Protein AF-A0A949YY55-F1 (afdb_monomer_lite)

Radius of gyration: 28.54 Å; chains: 1; bounding box: 39×110×63 Å

Sequence (193 aa):
MRAAPECVRVFAVAIAALAVLAGCSKAPPPARPPIYASAEEVEENFRGKPFVLGTDNTVAEVRPPGWDKDRWLKLPFWFGINILVPGVQQPKEGDYYVVSEAQLGKPLEAPGEWMIEAGSSLIKQETVLQTSRTHYLTSGKLLPIIVQYMGKRAFTRTDGKQVEIPLIREVSSPMKWTLGGGIPPSYARYRVE

Structure (mmCIF, N/CA/C/O backbone):
data_AF-A0A949YY55-F1
#
_entry.id   AF-A0A949YY55-F1
#
loop_
_atom_site.group_PDB
_atom_site.id
_atom_site.type_symbol
_atom_site.label_atom_id
_atom_site.label_alt_id
_atom_site.label_comp_id
_atom_site.label_asym_id
_atom_site.label_entity_id
_atom_site.label_seq_id
_atom_site.pdbx_PDB_ins_code
_atom_site.Cartn_x
_atom_site.Cartn_y
_atom_site.Cartn_z
_atom_site.occupancy
_atom_site.B_iso_or_equiv
_atom_site.auth_seq_id
_atom_site.auth_comp_id
_atom_site.auth_asym_id
_atom_site.auth_atom_id
_atom_site.pdbx_PDB_model_num
ATOM 1 N N . MET A 1 1 ? 8.257 -90.454 -43.909 1.00 35.59 1 MET A N 1
ATOM 2 C CA . MET A 1 1 ? 8.948 -90.568 -42.607 1.00 35.59 1 MET A CA 1
ATOM 3 C C . MET A 1 1 ? 9.018 -89.186 -41.972 1.00 35.59 1 MET A C 1
ATOM 5 O O . MET A 1 1 ? 9.632 -88.342 -42.600 1.00 35.59 1 MET A O 1
ATOM 9 N N . ARG A 1 2 ? 8.430 -89.033 -40.765 1.00 34.19 2 ARG A N 1
ATOM 10 C CA . ARG A 1 2 ? 8.628 -87.977 -39.731 1.00 34.19 2 ARG A CA 1
ATOM 11 C C . ARG A 1 2 ? 8.362 -86.516 -40.145 1.00 34.19 2 ARG A C 1
ATOM 13 O O . ARG A 1 2 ? 8.711 -86.120 -41.238 1.00 34.19 2 ARG A O 1
ATOM 20 N N . ALA A 1 3 ? 7.880 -85.604 -39.313 1.00 33.28 3 ALA A N 1
ATOM 21 C CA . ALA A 1 3 ? 7.009 -85.546 -38.139 1.00 33.28 3 ALA A CA 1
ATOM 22 C C . ALA A 1 3 ? 6.615 -84.047 -38.039 1.00 33.28 3 ALA A C 1
ATOM 24 O O . ALA A 1 3 ? 7.338 -83.197 -38.554 1.00 33.28 3 ALA A O 1
ATOM 25 N N . ALA A 1 4 ? 5.465 -83.766 -37.426 1.00 42.75 4 ALA A N 1
ATOM 26 C CA . ALA A 1 4 ? 4.809 -82.468 -37.171 1.00 42.75 4 ALA A CA 1
ATOM 27 C C . ALA A 1 4 ? 5.689 -81.456 -36.356 1.00 42.75 4 ALA A C 1
ATOM 29 O O . ALA A 1 4 ? 6.818 -81.834 -36.041 1.00 42.75 4 ALA A O 1
ATOM 30 N N . PRO A 1 5 ? 5.231 -80.253 -35.904 1.00 47.00 5 PRO A N 1
ATOM 31 C CA . PRO A 1 5 ? 3.852 -79.741 -35.884 1.00 47.00 5 PRO A CA 1
ATOM 32 C C . PRO A 1 5 ? 3.634 -78.221 -36.113 1.00 47.00 5 PRO A C 1
ATOM 34 O O . PRO A 1 5 ? 4.549 -77.407 -36.167 1.00 47.00 5 PRO A O 1
ATOM 37 N N . GLU A 1 6 ? 2.351 -77.900 -36.301 1.00 45.38 6 GLU A N 1
ATOM 38 C CA . GLU A 1 6 ? 1.563 -76.823 -35.678 1.00 45.38 6 GLU A CA 1
ATOM 39 C C . GLU A 1 6 ? 2.314 -75.670 -34.992 1.00 45.38 6 GLU A C 1
ATOM 41 O O . GLU A 1 6 ? 3.152 -75.893 -34.128 1.00 45.38 6 GLU A O 1
ATOM 46 N N . CYS A 1 7 ? 1.901 -74.426 -35.258 1.00 38.88 7 CYS A N 1
ATOM 47 C CA . CYS A 1 7 ? 1.140 -73.614 -34.296 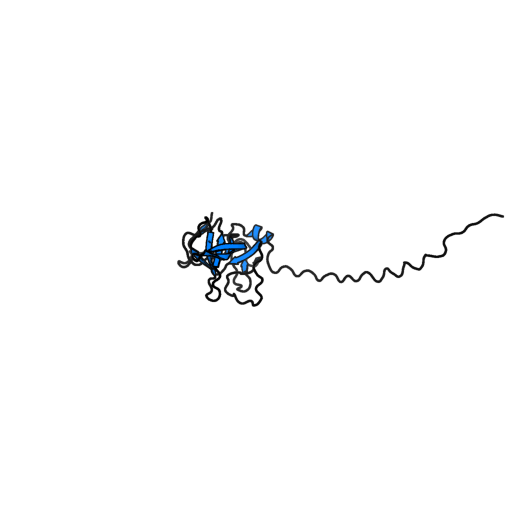1.00 38.88 7 CYS A CA 1
ATOM 48 C C . CYS A 1 7 ? 1.027 -72.156 -34.797 1.00 38.88 7 CYS A C 1
ATOM 50 O O . CYS A 1 7 ? 1.953 -71.602 -35.381 1.00 38.88 7 CYS A O 1
ATOM 52 N N . VAL A 1 8 ? -0.112 -71.526 -34.503 1.00 40.66 8 VAL A N 1
ATOM 53 C CA . VAL A 1 8 ? -0.351 -70.070 -34.544 1.00 40.66 8 VAL A CA 1
ATOM 54 C C . VAL A 1 8 ? -0.473 -69.426 -35.939 1.00 40.66 8 VAL A C 1
ATOM 56 O O . VAL A 1 8 ? 0.329 -68.599 -36.361 1.00 40.66 8 VAL A O 1
ATOM 59 N N . ARG A 1 9 ? -1.562 -69.741 -36.650 1.00 47.81 9 ARG A N 1
ATOM 60 C CA . ARG A 1 9 ? -2.010 -69.013 -37.856 1.00 47.81 9 ARG A CA 1
ATOM 61 C C . ARG A 1 9 ? -3.412 -68.412 -37.713 1.00 47.81 9 ARG A C 1
ATOM 63 O O . ARG A 1 9 ? -4.204 -68.477 -38.635 1.00 47.81 9 ARG A O 1
ATOM 70 N N . VAL A 1 10 ? -3.737 -67.810 -36.576 1.00 47.22 10 VAL A N 1
ATOM 71 C CA . VAL A 1 10 ? -4.918 -66.942 -36.408 1.00 47.22 10 VAL A CA 1
ATOM 72 C C . VAL A 1 10 ? -4.566 -66.002 -35.257 1.00 47.22 10 VAL A C 1
ATOM 74 O O . VAL A 1 10 ? -4.213 -66.532 -34.219 1.00 47.22 10 VAL A O 1
ATOM 77 N N . PHE A 1 11 ? -4.575 -64.674 -35.458 1.00 39.31 11 PHE A N 1
ATOM 78 C CA . PHE A 1 11 ? -4.490 -63.567 -34.459 1.00 39.31 11 PHE A CA 1
ATOM 79 C C . PHE A 1 11 ? -3.576 -62.378 -34.832 1.00 39.31 11 PHE A C 1
ATOM 81 O O . PHE A 1 11 ? -3.392 -61.479 -34.022 1.00 39.31 11 PHE A O 1
ATOM 88 N N . ALA A 1 12 ? -3.050 -62.277 -36.057 1.00 44.62 12 ALA A N 1
ATOM 89 C CA . ALA A 1 12 ? -2.144 -61.170 -36.414 1.00 44.62 12 ALA A CA 1
ATOM 90 C C . ALA A 1 12 ? -2.767 -60.016 -37.235 1.00 44.62 12 ALA A C 1
ATOM 92 O O . ALA A 1 12 ? -2.029 -59.170 -37.725 1.00 44.62 12 ALA A O 1
ATOM 93 N N . VAL A 1 13 ? -4.097 -59.946 -37.404 1.00 46.88 13 VAL A N 1
ATOM 94 C CA . VAL A 1 13 ? -4.736 -58.916 -38.268 1.00 46.88 13 VAL A CA 1
ATOM 95 C C . VAL A 1 13 ? -5.684 -57.964 -37.515 1.00 46.88 13 VAL A C 1
ATOM 97 O O . VAL A 1 13 ? -6.143 -56.980 -38.080 1.00 46.88 13 VAL A O 1
ATOM 100 N N . ALA A 1 14 ? -5.924 -58.154 -36.213 1.00 46.69 14 ALA A N 1
ATOM 101 C CA . ALA A 1 14 ? -6.942 -57.383 -35.481 1.00 46.69 14 ALA A CA 1
ATOM 102 C C . ALA A 1 14 ? -6.416 -56.336 -34.471 1.00 46.69 14 ALA A C 1
ATOM 104 O O . ALA A 1 14 ? -7.213 -55.799 -33.710 1.00 46.69 14 ALA A O 1
ATOM 105 N N . ILE A 1 15 ? -5.113 -56.013 -34.444 1.00 46.00 15 ILE A N 1
ATOM 106 C CA . ILE A 1 15 ? -4.559 -54.996 -33.511 1.00 46.00 15 ILE A CA 1
ATOM 107 C C . ILE A 1 15 ? -3.887 -53.811 -34.238 1.00 46.00 15 ILE A C 1
ATOM 109 O O . ILE A 1 15 ? -3.596 -52.788 -33.630 1.00 46.00 15 ILE A O 1
ATOM 113 N N . ALA A 1 16 ? -3.732 -53.860 -35.564 1.00 44.78 16 ALA A N 1
ATOM 114 C CA . ALA A 1 16 ? -3.135 -52.751 -36.320 1.00 44.78 16 ALA A CA 1
ATOM 115 C C . ALA A 1 16 ? -4.135 -51.649 -36.743 1.00 44.78 16 ALA A C 1
ATOM 117 O O . ALA A 1 16 ? -3.720 -50.634 -37.293 1.00 44.78 16 ALA A O 1
ATOM 118 N N . ALA A 1 17 ? -5.440 -51.810 -36.479 1.00 44.47 17 ALA A N 1
ATOM 119 C CA . ALA A 1 17 ? -6.485 -50.875 -36.926 1.00 44.47 17 ALA A CA 1
ATOM 120 C C . ALA A 1 17 ? -7.097 -49.999 -35.809 1.00 44.47 17 ALA A C 1
ATOM 122 O O . ALA A 1 17 ? -8.007 -49.220 -36.076 1.00 44.47 17 ALA A O 1
ATOM 123 N N . LEU A 1 18 ? -6.594 -50.084 -34.570 1.00 43.00 18 LEU A N 1
ATOM 124 C CA . LEU A 1 18 ? -7.071 -49.290 -33.420 1.00 43.00 18 LEU A CA 1
ATOM 125 C C . LEU A 1 18 ? -6.068 -48.230 -32.930 1.00 43.00 18 LEU A C 1
ATOM 127 O O . LEU A 1 18 ? -6.335 -47.537 -31.953 1.00 43.00 18 LEU A O 1
ATOM 131 N N . ALA A 1 19 ? -4.941 -48.051 -33.625 1.00 46.00 19 ALA A N 1
ATOM 132 C CA . ALA A 1 19 ? -3.917 -47.062 -33.272 1.00 46.00 19 ALA A CA 1
ATOM 133 C C . ALA A 1 19 ? -4.066 -45.705 -33.997 1.00 46.00 19 ALA A C 1
ATOM 135 O O . ALA A 1 19 ? -3.239 -44.820 -33.804 1.00 46.00 19 ALA A O 1
ATOM 136 N N . VAL A 1 20 ? -5.107 -45.513 -34.820 1.00 49.03 20 VAL A N 1
ATOM 137 C CA . VAL A 1 20 ? -5.281 -44.293 -35.644 1.00 49.03 20 VAL A CA 1
ATOM 138 C C . VAL A 1 20 ? -6.353 -43.334 -35.087 1.00 49.03 20 VAL A C 1
ATOM 140 O O . VAL A 1 20 ? -6.555 -42.253 -35.626 1.00 49.03 20 VAL A O 1
ATOM 143 N N . LEU A 1 21 ? -7.013 -43.661 -33.966 1.00 47.44 21 LEU A N 1
ATOM 144 C CA . LEU A 1 21 ? -8.106 -42.838 -33.406 1.00 47.44 21 LEU A CA 1
ATOM 145 C C . LEU A 1 21 ? -7.820 -42.194 -32.037 1.00 47.44 21 LEU A C 1
ATOM 147 O O . LEU A 1 21 ? -8.701 -41.549 -31.476 1.00 47.44 21 LEU A O 1
ATOM 151 N N . ALA A 1 22 ? -6.598 -42.295 -31.510 1.00 50.62 22 ALA A N 1
ATOM 152 C CA . ALA A 1 22 ? -6.237 -41.746 -30.198 1.00 50.62 22 ALA A CA 1
ATOM 153 C C . ALA A 1 22 ? -5.051 -40.772 -30.283 1.00 50.62 22 ALA A C 1
ATOM 155 O O . ALA A 1 22 ? -4.025 -40.966 -29.638 1.00 50.62 22 ALA A O 1
ATOM 156 N N . GLY A 1 23 ? -5.156 -39.735 -31.119 1.00 46.25 23 GLY A N 1
ATOM 157 C CA . GLY A 1 23 ? -4.013 -38.849 -31.354 1.00 46.25 23 GLY A CA 1
ATOM 158 C C . GLY A 1 23 ? -4.325 -37.497 -31.978 1.00 46.25 23 GLY A C 1
ATOM 159 O O . GLY A 1 23 ? -3.509 -36.975 -32.723 1.00 46.25 23 GLY A O 1
ATOM 160 N N . CYS A 1 24 ? -5.486 -36.908 -31.703 1.00 51.22 24 CYS A N 1
ATOM 161 C CA . CYS A 1 24 ? -5.699 -35.475 -31.920 1.00 51.22 24 CYS A CA 1
ATOM 162 C C . CYS A 1 24 ? -6.047 -34.808 -30.594 1.00 51.22 24 CYS A C 1
ATOM 164 O O . CYS A 1 24 ? -7.091 -34.179 -30.437 1.00 51.22 24 CYS A O 1
ATOM 166 N N . SER A 1 25 ? -5.141 -34.936 -29.625 1.00 49.41 25 SER A N 1
ATOM 167 C CA . SER A 1 25 ? -5.086 -33.985 -28.523 1.00 49.41 25 SER A CA 1
ATOM 168 C C . SER A 1 25 ? -4.671 -32.651 -29.132 1.00 49.41 25 SER A C 1
ATOM 170 O O . SER A 1 25 ? -3.487 -32.391 -29.336 1.00 49.41 25 SER A O 1
ATOM 172 N N . LYS A 1 26 ? -5.659 -31.828 -29.501 1.00 50.81 26 LYS A N 1
ATOM 173 C CA . LYS A 1 26 ? -5.456 -30.400 -29.755 1.00 50.81 26 LYS A CA 1
ATOM 174 C C . LYS A 1 26 ? -4.625 -29.897 -28.578 1.00 50.81 26 LYS A C 1
ATOM 176 O O . LYS A 1 26 ? -5.095 -29.980 -27.443 1.00 50.81 26 LYS A O 1
ATOM 181 N N . ALA A 1 27 ? -3.384 -29.479 -28.833 1.00 59.12 27 ALA A N 1
ATOM 182 C CA . ALA A 1 27 ? -2.562 -28.883 -27.793 1.00 59.12 27 ALA A CA 1
ATOM 183 C C . ALA A 1 27 ? -3.415 -27.795 -27.122 1.00 59.12 27 ALA A C 1
ATOM 185 O O . ALA A 1 27 ? -4.052 -27.019 -27.851 1.00 59.12 27 ALA A O 1
ATOM 186 N N . PRO A 1 28 ? -3.523 -27.774 -25.779 1.00 62.44 28 PRO A N 1
ATOM 187 C CA . PRO A 1 28 ? -4.232 -26.695 -25.118 1.00 62.44 28 PRO A CA 1
ATOM 188 C C . PRO A 1 28 ? -3.649 -25.380 -25.647 1.00 62.44 28 PRO A C 1
ATOM 190 O O . PRO A 1 28 ? -2.429 -25.298 -25.836 1.00 62.44 28 PRO A O 1
ATOM 193 N N . PRO A 1 29 ? -4.497 -24.388 -25.977 1.00 65.44 29 PRO A N 1
ATOM 194 C CA . PRO A 1 29 ? -4.003 -23.114 -26.472 1.00 65.44 29 PRO A CA 1
ATOM 195 C C . PRO A 1 29 ? -2.931 -22.605 -25.503 1.00 65.44 29 PRO A C 1
ATOM 197 O O . PRO A 1 29 ? -3.103 -22.781 -24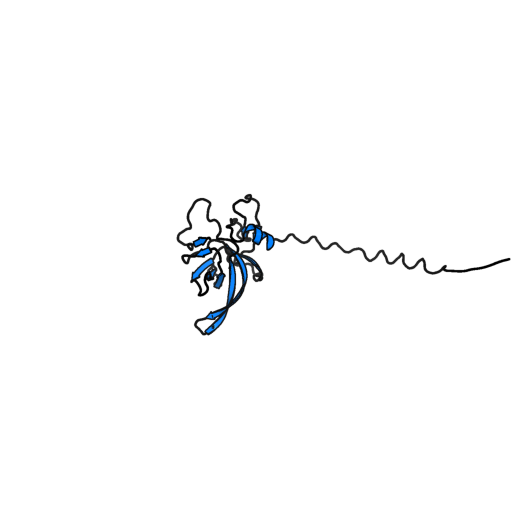.291 1.00 65.44 29 PRO A O 1
ATOM 200 N N . PRO A 1 30 ? -1.824 -22.030 -26.011 1.00 64.25 30 PRO A N 1
ATOM 201 C CA . PRO A 1 30 ? -0.755 -21.548 -25.153 1.00 64.25 30 PRO A CA 1
ATOM 202 C C . PRO A 1 30 ? -1.371 -20.657 -24.081 1.00 64.25 30 PRO A C 1
ATOM 204 O O . PRO A 1 30 ? -2.197 -19.789 -24.391 1.00 64.25 30 PRO A O 1
ATOM 207 N N . ALA A 1 31 ? -1.027 -20.933 -22.820 1.00 66.38 31 ALA A N 1
ATOM 208 C CA . ALA A 1 31 ? -1.502 -20.137 -21.705 1.00 66.38 31 ALA A CA 1
ATOM 209 C C . ALA A 1 31 ? -1.211 -18.671 -22.032 1.00 66.38 31 ALA A C 1
ATOM 211 O O . ALA A 1 31 ? -0.084 -18.319 -22.390 1.00 66.38 31 ALA A O 1
ATOM 212 N N . ARG A 1 32 ? -2.249 -17.828 -21.984 1.00 58.28 32 ARG A N 1
ATOM 213 C CA . ARG A 1 32 ? -2.038 -16.392 -22.144 1.00 58.28 32 ARG A CA 1
ATOM 214 C C . ARG A 1 32 ? -1.053 -15.971 -21.055 1.00 58.28 32 ARG A C 1
ATOM 216 O O . ARG A 1 32 ? -1.236 -16.403 -19.914 1.00 58.28 32 ARG A O 1
ATOM 223 N N . PRO A 1 33 ? -0.022 -15.182 -21.392 1.00 64.12 33 PRO A N 1
ATOM 224 C CA . PRO A 1 33 ? 0.906 -14.712 -20.383 1.00 64.12 33 PRO A CA 1
ATOM 225 C C . PRO A 1 33 ? 0.115 -13.991 -19.284 1.00 64.12 33 PRO A C 1
ATOM 227 O O . PRO A 1 33 ? -0.876 -13.312 -19.595 1.00 64.12 33 PRO A O 1
ATOM 230 N N . PRO A 1 34 ? 0.495 -14.175 -18.011 1.00 75.69 34 PRO A N 1
ATOM 231 C CA . PRO A 1 34 ? -0.181 -13.504 -16.917 1.00 75.69 34 PRO A CA 1
ATOM 232 C C . PRO A 1 34 ? -0.100 -11.989 -17.133 1.00 75.69 34 PRO A C 1
ATOM 234 O O . PRO A 1 34 ? 0.931 -11.451 -17.529 1.00 75.69 34 PRO A O 1
ATOM 237 N N . ILE A 1 35 ? -1.229 -11.308 -16.927 1.00 83.12 35 ILE A N 1
ATOM 238 C CA . ILE A 1 35 ? -1.321 -9.848 -17.090 1.00 83.12 35 ILE A CA 1
ATOM 239 C C . ILE A 1 35 ? -0.588 -9.140 -15.945 1.00 83.12 35 ILE A C 1
ATOM 241 O O . ILE A 1 35 ? -0.062 -8.047 -16.142 1.00 83.12 35 ILE A O 1
ATOM 245 N N . TYR A 1 36 ? -0.561 -9.771 -14.768 1.00 90.44 36 TYR A N 1
ATOM 246 C CA . TYR A 1 36 ? 0.056 -9.257 -13.552 1.00 90.44 36 TYR A CA 1
ATOM 247 C C . TYR A 1 36 ? 1.327 -10.024 -13.201 1.00 90.44 36 TYR A C 1
ATOM 249 O O . TYR A 1 36 ? 1.471 -11.194 -13.559 1.00 90.44 36 TYR A O 1
ATOM 257 N N . ALA A 1 37 ? 2.224 -9.349 -12.488 1.00 92.88 37 ALA A N 1
ATOM 258 C CA . ALA A 1 37 ? 3.438 -9.945 -11.952 1.00 92.88 37 ALA A CA 1
ATOM 259 C C . ALA A 1 37 ? 3.116 -11.088 -10.977 1.00 92.88 37 ALA A C 1
ATOM 261 O O . ALA A 1 37 ? 2.123 -11.046 -10.247 1.00 92.88 37 ALA A O 1
ATOM 262 N N . SER A 1 38 ? 3.982 -12.095 -10.964 1.00 93.19 38 SER A N 1
ATOM 263 C CA . SER A 1 38 ? 3.961 -13.166 -9.969 1.00 93.19 38 SER A CA 1
ATOM 264 C C . SER A 1 38 ? 4.313 -12.644 -8.572 1.00 93.19 38 SER A C 1
ATOM 266 O O . SER A 1 38 ? 4.935 -11.589 -8.420 1.00 93.19 38 SER A O 1
ATOM 268 N N . ALA A 1 39 ? 3.935 -13.400 -7.538 1.00 93.38 39 ALA A N 1
ATOM 269 C CA . ALA A 1 39 ? 4.293 -13.082 -6.159 1.00 93.38 39 ALA A CA 1
ATOM 270 C C . ALA A 1 39 ? 5.817 -12.987 -5.997 1.00 93.38 39 ALA A C 1
ATOM 272 O O . ALA A 1 39 ? 6.324 -12.041 -5.402 1.00 93.38 39 ALA A O 1
ATOM 273 N N . GLU A 1 40 ? 6.551 -13.922 -6.599 1.00 95.38 40 GLU A N 1
ATOM 274 C CA . GLU A 1 40 ? 8.009 -13.982 -6.563 1.00 95.38 40 GLU A CA 1
ATOM 275 C C . GLU A 1 40 ? 8.641 -12.712 -7.145 1.00 95.38 40 GLU A C 1
ATOM 277 O O . GLU A 1 40 ? 9.508 -12.108 -6.512 1.00 95.38 40 GLU A O 1
ATOM 282 N N . GLU A 1 41 ? 8.158 -12.253 -8.305 1.00 96.12 41 GLU A N 1
ATOM 283 C CA . GLU A 1 41 ? 8.634 -11.014 -8.926 1.00 96.12 41 GLU A CA 1
ATOM 284 C C . GLU A 1 41 ? 8.363 -9.792 -8.046 1.00 96.12 41 GLU A C 1
ATOM 286 O O . GLU A 1 41 ? 9.213 -8.904 -7.944 1.00 96.12 41 GLU A O 1
ATOM 291 N N . VAL A 1 42 ? 7.196 -9.724 -7.401 1.00 96.69 42 VAL A N 1
ATOM 292 C CA . VAL A 1 42 ? 6.862 -8.601 -6.518 1.00 96.69 42 VAL A CA 1
ATOM 293 C C . VAL A 1 42 ? 7.778 -8.584 -5.301 1.00 96.69 42 VAL A C 1
ATOM 295 O O . VAL A 1 42 ? 8.334 -7.540 -4.948 1.00 96.69 42 VAL A O 1
ATOM 298 N N . GLU A 1 43 ? 7.968 -9.743 -4.682 1.00 96.06 43 GLU A N 1
ATOM 299 C CA . GLU A 1 43 ? 8.769 -9.881 -3.474 1.00 96.06 43 GLU A CA 1
ATOM 300 C C . GLU A 1 43 ? 10.243 -9.562 -3.713 1.00 96.06 43 GLU A C 1
ATOM 302 O O . GLU A 1 43 ? 10.842 -8.778 -2.971 1.00 96.06 43 GLU A O 1
ATOM 307 N N . GLU A 1 44 ? 10.822 -10.100 -4.785 1.00 96.44 44 GLU A N 1
ATOM 308 C CA . GLU A 1 44 ? 12.218 -9.868 -5.151 1.00 96.44 44 GLU A CA 1
ATOM 309 C C . GLU A 1 44 ? 12.504 -8.374 -5.395 1.00 96.44 44 GLU A C 1
ATOM 311 O O . GLU A 1 44 ? 13.507 -7.805 -4.925 1.00 96.44 44 GLU A O 1
ATOM 316 N N . ASN A 1 45 ? 11.595 -7.711 -6.113 1.00 96.62 45 ASN A N 1
ATOM 317 C CA . ASN A 1 45 ? 11.827 -6.366 -6.625 1.00 96.62 45 ASN A CA 1
ATOM 318 C C . ASN A 1 45 ? 11.399 -5.258 -5.663 1.00 96.62 45 ASN A C 1
ATOM 320 O O . ASN A 1 45 ? 12.019 -4.190 -5.675 1.00 96.62 45 ASN A O 1
ATOM 324 N N . PHE A 1 46 ? 10.394 -5.492 -4.815 1.00 96.56 46 PHE A N 1
ATOM 325 C CA . PHE A 1 46 ? 9.759 -4.419 -4.049 1.00 96.56 46 PHE A CA 1
ATOM 326 C C . PHE A 1 46 ? 9.762 -4.598 -2.536 1.00 96.56 46 PHE A C 1
ATOM 328 O O . PHE A 1 46 ? 9.562 -3.594 -1.850 1.00 96.56 46 PHE A O 1
ATOM 335 N N . ARG A 1 47 ? 10.026 -5.793 -1.983 1.00 95.00 47 ARG A N 1
ATOM 336 C CA . ARG A 1 47 ? 10.000 -5.977 -0.523 1.00 95.00 47 ARG A CA 1
ATOM 337 C C . ARG A 1 47 ? 10.956 -5.010 0.179 1.00 95.00 47 ARG A C 1
ATOM 339 O O . ARG A 1 47 ? 12.176 -5.106 0.045 1.00 95.00 47 ARG A O 1
ATOM 346 N N . GLY A 1 48 ? 10.384 -4.083 0.945 1.00 91.00 48 GLY A N 1
ATOM 347 C CA . GLY A 1 48 ? 11.098 -3.048 1.690 1.00 91.00 48 GLY A CA 1
ATOM 348 C C . GLY A 1 48 ? 11.863 -2.041 0.828 1.00 91.00 48 GLY A C 1
ATOM 349 O O . GLY A 1 48 ? 12.773 -1.389 1.333 1.00 91.00 48 GLY A O 1
ATOM 350 N N . LYS A 1 49 ? 11.541 -1.938 -0.465 1.00 92.50 49 LYS A N 1
ATOM 351 C CA . LYS A 1 49 ? 12.187 -1.028 -1.417 1.00 92.50 49 LYS A CA 1
ATOM 352 C C . LYS A 1 49 ? 11.151 -0.033 -1.949 1.00 92.50 49 LYS A C 1
ATOM 354 O O . LYS A 1 49 ? 9.982 -0.392 -2.076 1.00 92.50 49 LYS A O 1
ATOM 359 N N . PRO A 1 50 ? 11.534 1.211 -2.279 1.00 92.56 50 PRO A N 1
ATOM 360 C CA . PRO A 1 50 ? 10.634 2.128 -2.965 1.00 92.56 50 PRO A CA 1
ATOM 361 C C . PRO A 1 50 ? 10.452 1.705 -4.426 1.00 92.56 50 PRO A C 1
ATOM 363 O O . PRO A 1 50 ? 11.291 1.014 -5.007 1.00 92.56 50 PRO A O 1
ATOM 366 N N . PHE A 1 51 ? 9.394 2.207 -5.051 1.00 93.94 51 PHE A N 1
ATOM 367 C CA . PHE A 1 51 ? 9.105 2.007 -6.468 1.00 93.94 51 PHE A CA 1
ATOM 368 C C . PHE A 1 51 ? 8.751 3.332 -7.148 1.00 93.94 51 PHE A C 1
ATOM 370 O O . PHE A 1 51 ? 8.566 4.366 -6.497 1.00 93.94 51 PHE A O 1
ATOM 377 N N . VAL A 1 52 ? 8.686 3.291 -8.474 1.00 92.56 52 VAL A N 1
ATOM 378 C CA . VAL A 1 52 ? 8.108 4.333 -9.322 1.00 92.56 52 VAL A CA 1
ATOM 379 C C . VAL A 1 52 ? 6.794 3.799 -9.874 1.00 92.56 52 VAL A C 1
ATOM 381 O O . VAL A 1 52 ? 6.755 2.661 -10.341 1.00 92.56 52 VAL A O 1
ATOM 384 N N . LEU A 1 53 ? 5.748 4.621 -9.824 1.00 90.81 53 LEU A N 1
ATOM 385 C CA . LEU A 1 53 ? 4.456 4.347 -10.446 1.00 90.81 53 LEU A CA 1
ATOM 386 C C . LEU A 1 53 ? 4.406 5.000 -11.838 1.00 90.81 53 LEU A C 1
ATOM 388 O O . LEU A 1 53 ? 4.850 6.139 -12.003 1.00 90.81 53 LEU A O 1
ATOM 392 N N . GLY A 1 54 ? 3.904 4.266 -12.827 1.00 89.38 54 GLY A N 1
ATOM 393 C CA . GLY A 1 54 ? 3.630 4.749 -14.177 1.00 89.38 54 GLY A CA 1
ATOM 394 C C . GLY A 1 54 ? 2.407 5.667 -14.234 1.00 89.38 54 GLY A C 1
ATOM 395 O O . GLY A 1 54 ? 1.843 6.054 -13.212 1.00 89.38 54 GLY A O 1
ATOM 396 N N . THR A 1 55 ? 2.000 6.040 -15.446 1.00 86.19 55 THR A N 1
ATOM 397 C CA . THR A 1 55 ? 0.883 6.977 -15.675 1.00 86.19 55 THR A CA 1
ATOM 398 C C . THR A 1 55 ? -0.422 6.295 -16.084 1.00 86.19 55 THR A C 1
ATOM 400 O O . THR A 1 55 ? -1.429 6.981 -16.249 1.00 86.19 55 THR A O 1
ATOM 403 N N . ASP A 1 56 ? -0.416 4.973 -16.277 1.00 83.75 56 ASP A N 1
ATOM 404 C CA . ASP A 1 56 ? -1.621 4.199 -16.580 1.00 83.75 56 ASP A CA 1
ATOM 405 C C . ASP A 1 56 ? -2.586 4.223 -15.377 1.00 83.75 56 ASP A C 1
ATOM 407 O O . ASP A 1 56 ? -2.190 4.051 -14.223 1.00 83.75 56 ASP A O 1
ATOM 411 N N . ASN A 1 57 ? -3.864 4.498 -15.644 1.00 77.62 57 ASN A N 1
ATOM 412 C CA . ASN A 1 57 ? -4.921 4.630 -14.635 1.00 77.62 57 ASN A CA 1
ATOM 413 C C . ASN A 1 57 ? -5.857 3.408 -14.568 1.00 77.62 57 ASN A C 1
ATOM 415 O O . ASN A 1 57 ? -6.842 3.418 -13.827 1.00 77.62 57 ASN A O 1
ATOM 419 N N . THR A 1 58 ? -5.570 2.379 -15.362 1.00 80.62 58 THR A N 1
ATOM 420 C CA . THR A 1 58 ? -6.308 1.116 -15.461 1.00 80.62 58 THR A CA 1
ATOM 421 C C . THR A 1 58 ? -5.537 -0.013 -14.780 1.00 80.62 58 THR A C 1
ATOM 423 O O . THR A 1 58 ? -6.128 -0.824 -14.068 1.00 80.62 58 THR A O 1
ATOM 426 N N . VAL A 1 59 ? -4.214 -0.052 -14.951 1.00 86.75 59 VAL A N 1
ATOM 427 C CA . VAL A 1 59 ? -3.303 -0.998 -14.299 1.00 86.75 59 VAL A CA 1
ATOM 428 C C . VAL A 1 59 ? -2.145 -0.254 -13.650 1.00 86.75 59 VAL A C 1
ATOM 430 O O . VAL A 1 59 ? -1.640 0.726 -14.188 1.00 86.75 59 VAL A O 1
ATOM 433 N N . ALA A 1 60 ? -1.701 -0.721 -12.487 1.00 89.69 60 ALA A N 1
ATOM 434 C CA . ALA A 1 60 ? -0.558 -0.130 -11.824 1.00 89.69 60 ALA A CA 1
ATOM 435 C C . ALA A 1 60 ? 0.730 -0.652 -12.462 1.00 89.69 60 ALA A C 1
ATOM 437 O O . ALA A 1 60 ? 1.167 -1.773 -12.199 1.00 89.69 60 ALA A O 1
ATOM 438 N N . GLU A 1 61 ? 1.342 0.168 -13.307 1.00 93.25 61 GLU A N 1
ATOM 439 C CA . GLU A 1 61 ? 2.687 -0.088 -13.806 1.00 93.25 61 GLU A CA 1
ATOM 440 C C . GLU A 1 61 ? 3.696 0.354 -12.750 1.00 93.25 61 GLU A C 1
ATOM 442 O O . GLU A 1 61 ? 3.809 1.534 -12.425 1.00 93.25 61 GLU A O 1
ATOM 447 N N . VAL A 1 62 ? 4.422 -0.601 -12.180 1.00 94.06 62 VAL A N 1
ATOM 448 C CA . VAL A 1 62 ? 5.407 -0.359 -11.129 1.00 94.06 62 VAL A CA 1
ATOM 449 C C . VAL A 1 62 ? 6.780 -0.839 -11.559 1.00 94.06 62 VAL A C 1
ATOM 451 O O . VAL A 1 62 ? 6.928 -1.863 -12.225 1.00 94.06 62 VAL A O 1
ATOM 454 N N . ARG A 1 63 ? 7.817 -0.105 -11.165 1.00 95.19 63 ARG A N 1
ATOM 455 C CA . ARG A 1 63 ? 9.200 -0.546 -11.369 1.00 95.19 63 ARG A CA 1
ATOM 456 C C . ARG A 1 63 ? 10.126 -0.072 -10.254 1.00 95.19 63 ARG A C 1
ATOM 458 O O . ARG A 1 63 ? 9.896 0.998 -9.679 1.00 95.19 63 ARG A O 1
ATOM 465 N N . PRO A 1 64 ? 11.203 -0.817 -9.958 1.00 94.81 64 PRO A N 1
ATOM 466 C CA . PRO A 1 64 ? 12.306 -0.310 -9.159 1.00 94.81 64 PRO A CA 1
ATOM 467 C C . PRO A 1 64 ? 12.892 0.971 -9.780 1.00 94.81 64 PRO A C 1
ATOM 469 O O . PRO A 1 64 ? 13.011 1.060 -11.006 1.00 94.81 64 PRO A O 1
ATOM 472 N N . PRO A 1 65 ? 13.323 1.963 -8.979 1.00 90.62 65 PRO A N 1
ATOM 473 C CA . PRO A 1 65 ? 13.828 3.231 -9.509 1.00 90.62 65 PRO A CA 1
ATOM 474 C C . PRO A 1 65 ? 15.012 3.096 -10.478 1.00 90.62 65 PRO A C 1
ATOM 476 O O . PRO A 1 65 ? 15.140 3.919 -11.382 1.00 90.62 65 PRO A O 1
ATOM 479 N N . GLY A 1 66 ? 15.854 2.074 -10.287 1.00 89.31 66 GLY A N 1
ATOM 480 C CA . GLY A 1 66 ? 17.046 1.812 -11.101 1.00 89.31 66 GLY A CA 1
ATOM 481 C C . GLY A 1 66 ? 16.805 1.002 -12.377 1.00 89.31 66 GLY A C 1
ATOM 482 O O . GLY A 1 66 ? 17.754 0.776 -13.116 1.00 89.31 66 GLY A O 1
ATOM 483 N N . TRP A 1 67 ? 15.579 0.542 -12.635 1.00 93.12 67 TRP A N 1
ATOM 484 C CA . TRP A 1 67 ? 15.254 -0.128 -13.896 1.00 93.12 67 TRP A CA 1
ATOM 485 C C . TRP A 1 67 ? 15.117 0.858 -15.054 1.00 93.12 67 TRP A C 1
ATOM 487 O O . TRP A 1 67 ? 14.780 2.029 -14.850 1.00 93.12 67 TRP A O 1
ATOM 497 N N . ASP A 1 68 ? 15.298 0.341 -16.270 1.00 92.38 68 ASP A N 1
ATOM 498 C CA . ASP A 1 68 ? 14.995 1.052 -17.510 1.00 92.38 68 ASP A CA 1
ATOM 499 C C . ASP A 1 68 ? 13.547 1.553 -17.528 1.00 92.38 68 ASP A C 1
ATOM 501 O O . ASP A 1 68 ? 12.637 0.933 -16.970 1.00 92.38 68 ASP A O 1
ATOM 505 N N . LYS A 1 69 ? 13.322 2.697 -18.181 1.00 88.62 69 LYS A N 1
ATOM 506 C CA . LYS A 1 69 ? 12.017 3.379 -18.187 1.00 88.62 69 LYS A CA 1
ATOM 507 C C . LYS A 1 69 ? 10.922 2.622 -18.936 1.00 88.62 69 LYS A C 1
ATOM 509 O O . LYS A 1 69 ? 9.759 2.931 -18.713 1.00 88.62 69 LYS A O 1
ATOM 514 N N . ASP A 1 70 ? 11.288 1.649 -19.764 1.00 91.38 70 ASP A N 1
ATOM 515 C CA . ASP A 1 70 ? 10.351 0.844 -20.555 1.00 91.38 70 ASP A CA 1
ATOM 516 C C . ASP A 1 70 ? 10.056 -0.516 -19.900 1.00 91.38 70 ASP A C 1
ATOM 518 O O . ASP A 1 70 ? 9.223 -1.282 -20.383 1.00 91.38 70 ASP A O 1
ATOM 522 N N . ARG A 1 71 ? 10.721 -0.827 -18.776 1.00 94.19 71 ARG A N 1
ATOM 523 C CA . ARG A 1 71 ? 10.547 -2.082 -18.044 1.00 94.19 71 ARG A CA 1
ATOM 524 C C . ARG A 1 71 ? 9.621 -1.873 -16.848 1.00 94.19 71 ARG A C 1
ATOM 526 O O . ARG A 1 71 ? 10.010 -1.260 -15.853 1.00 94.19 71 ARG A O 1
ATOM 533 N N . TRP A 1 72 ? 8.426 -2.451 -16.926 1.00 94.50 72 TRP A N 1
ATOM 534 C CA . TRP A 1 72 ? 7.386 -2.341 -15.903 1.00 94.50 72 TRP A CA 1
ATOM 535 C C . TRP A 1 72 ? 6.856 -3.712 -15.493 1.00 94.50 72 TRP A C 1
ATOM 537 O O . TRP A 1 72 ? 6.666 -4.591 -16.332 1.00 94.50 72 TRP A O 1
ATOM 547 N N . LEU A 1 73 ? 6.585 -3.870 -14.201 1.00 95.75 73 LEU A N 1
ATOM 548 C CA . LEU A 1 73 ? 5.729 -4.925 -13.674 1.00 95.75 73 LEU A CA 1
ATOM 549 C C . LEU A 1 73 ? 4.314 -4.372 -13.529 1.00 95.75 73 LEU A C 1
ATOM 551 O O . LEU A 1 73 ? 4.126 -3.199 -13.209 1.00 95.75 73 LEU A O 1
ATOM 555 N N . LYS A 1 74 ? 3.313 -5.213 -13.772 1.00 94.25 74 LYS A N 1
ATOM 556 C CA . LYS A 1 74 ? 1.904 -4.822 -13.711 1.00 94.25 74 LYS A CA 1
ATOM 557 C C . LYS A 1 74 ? 1.261 -5.391 -12.460 1.00 94.25 74 LYS A C 1
ATOM 559 O O . LYS A 1 74 ? 1.352 -6.591 -12.215 1.00 94.25 74 LYS A O 1
ATOM 564 N N . LEU A 1 75 ? 0.585 -4.536 -11.704 1.00 92.31 75 LEU A N 1
ATOM 565 C CA . LEU A 1 75 ? -0.196 -4.901 -10.528 1.00 92.31 75 LEU A CA 1
ATOM 566 C C . LEU A 1 75 ? -1.621 -4.348 -10.628 1.00 92.31 75 LEU A C 1
ATOM 568 O O . LEU A 1 75 ? -1.838 -3.294 -11.233 1.00 92.31 75 LEU A O 1
ATOM 572 N N . PRO A 1 76 ? -2.612 -5.022 -10.032 1.00 89.25 76 PRO A N 1
ATOM 573 C CA . PRO A 1 76 ? -3.944 -4.455 -9.890 1.00 89.25 76 PRO A CA 1
ATOM 574 C C . PRO A 1 76 ? -3.943 -3.267 -8.911 1.00 89.25 76 PRO A C 1
ATOM 576 O O . PRO A 1 76 ? -3.267 -3.283 -7.877 1.00 89.25 76 PRO A O 1
ATOM 579 N N . PHE A 1 77 ? -4.744 -2.242 -9.210 1.00 86.12 77 PHE A N 1
ATOM 580 C CA . PHE A 1 77 ? -5.114 -1.230 -8.218 1.00 86.12 77 PHE A CA 1
ATOM 581 C C . PHE A 1 77 ? -6.186 -1.786 -7.277 1.00 86.12 77 PHE A C 1
ATOM 583 O O . PHE A 1 77 ? -7.063 -2.531 -7.710 1.00 86.12 77 PHE A O 1
ATOM 590 N N . TRP A 1 78 ? -6.157 -1.373 -6.009 1.00 80.00 78 TRP A N 1
ATOM 591 C CA . TRP A 1 78 ? -7.269 -1.606 -5.079 1.00 80.00 78 TRP A CA 1
ATOM 592 C C . TRP A 1 78 ? -7.980 -0.296 -4.710 1.00 80.00 78 TRP A C 1
ATOM 594 O O . TRP A 1 78 ? -9.169 -0.149 -4.981 1.00 80.00 78 TRP A O 1
ATOM 604 N N . PHE A 1 79 ? -7.262 0.694 -4.173 1.00 71.25 79 PHE A N 1
ATOM 605 C CA . PHE A 1 79 ? -7.792 2.044 -3.938 1.00 71.25 79 PHE A CA 1
ATOM 606 C C . PHE A 1 79 ? -7.222 3.012 -4.976 1.00 71.25 79 PHE A C 1
ATOM 608 O O . PHE A 1 79 ? -6.222 3.667 -4.705 1.00 71.25 79 PHE A O 1
ATOM 615 N N . GLY A 1 80 ? -7.793 3.049 -6.181 1.00 58.09 80 GLY A N 1
ATOM 616 C CA . GLY A 1 80 ? -7.363 3.942 -7.265 1.00 58.09 80 GLY A CA 1
ATOM 617 C C . GLY A 1 80 ? -8.529 4.657 -7.950 1.00 58.09 80 GLY A C 1
ATOM 618 O O . GLY A 1 80 ? -9.690 4.366 -7.671 1.00 58.09 80 GLY A O 1
ATOM 619 N N . ILE A 1 81 ? -8.206 5.569 -8.875 1.00 49.78 81 ILE A N 1
ATOM 620 C CA . ILE A 1 81 ? -9.140 6.513 -9.528 1.00 49.78 81 ILE A CA 1
ATOM 621 C C . ILE A 1 81 ? -10.328 5.808 -10.212 1.00 49.78 81 ILE A C 1
ATOM 623 O O . ILE A 1 81 ? -11.428 6.358 -10.271 1.00 49.78 81 ILE A O 1
ATOM 627 N N . ASN A 1 82 ? -10.148 4.573 -10.690 1.00 46.97 82 ASN A N 1
ATOM 628 C CA . ASN A 1 82 ? -11.212 3.781 -11.306 1.00 46.97 82 ASN A CA 1
ATOM 629 C C . ASN A 1 82 ? -11.740 2.702 -10.363 1.00 46.97 82 ASN A C 1
ATOM 631 O O . ASN A 1 82 ? -11.364 1.536 -10.416 1.00 46.97 82 ASN A O 1
ATOM 635 N N . ILE A 1 83 ? -12.706 3.104 -9.547 1.00 48.03 83 ILE A N 1
ATOM 636 C CA . ILE A 1 83 ? -13.498 2.207 -8.697 1.00 48.03 83 ILE A CA 1
ATOM 637 C C . ILE A 1 83 ? -14.612 1.497 -9.504 1.00 48.03 83 ILE A C 1
ATOM 639 O O . ILE A 1 83 ? -15.397 0.704 -8.988 1.00 48.03 83 ILE A O 1
ATOM 643 N N . LEU A 1 84 ? -14.688 1.758 -10.810 1.00 43.31 84 LEU A N 1
ATOM 644 C CA . LEU A 1 84 ? -15.750 1.290 -11.690 1.00 43.31 84 LEU A CA 1
ATOM 645 C C . LEU A 1 84 ? -15.237 0.218 -12.655 1.00 43.31 84 LEU A C 1
ATOM 647 O O . LEU A 1 84 ? -15.083 0.462 -13.848 1.00 43.31 84 LEU A O 1
ATOM 651 N N . VAL A 1 85 ? -15.044 -1.001 -12.148 1.00 38.09 85 VAL A N 1
ATOM 652 C CA . VAL A 1 85 ? -15.203 -2.198 -12.985 1.00 38.09 85 VAL A CA 1
ATOM 653 C C . VAL A 1 85 ? -16.321 -3.047 -12.372 1.00 38.09 85 VAL A C 1
ATOM 655 O O . VAL A 1 85 ? -16.110 -3.697 -11.343 1.00 38.09 85 VAL A O 1
ATOM 658 N N . PRO A 1 86 ? -17.537 -3.030 -12.948 1.00 35.72 86 PRO A N 1
ATOM 659 C CA . PRO A 1 86 ? -18.612 -3.925 -12.539 1.00 35.72 86 PRO A CA 1
ATOM 660 C C . PRO A 1 86 ? -18.145 -5.365 -12.789 1.00 35.72 86 PRO A C 1
ATOM 662 O O . PRO A 1 86 ? -17.912 -5.747 -13.933 1.00 35.72 86 PRO A O 1
ATOM 665 N N . GLY A 1 87 ? -17.945 -6.137 -11.719 1.00 42.94 87 GLY A N 1
ATOM 666 C CA . GLY A 1 87 ? -17.346 -7.480 -11.779 1.00 42.94 87 GLY A CA 1
ATOM 667 C C . GLY A 1 87 ? -16.066 -7.671 -10.956 1.00 42.94 87 GLY A C 1
ATOM 668 O O . GLY A 1 87 ? -15.427 -8.706 -11.116 1.00 42.94 87 GLY A O 1
ATOM 669 N N . VAL A 1 88 ? -15.708 -6.691 -10.107 1.00 54.53 88 VAL A N 1
ATOM 670 C CA . VAL A 1 88 ? -14.644 -6.700 -9.079 1.00 54.53 88 VAL A CA 1
ATOM 671 C C . VAL A 1 88 ? -14.173 -8.115 -8.729 1.00 54.53 88 VAL A C 1
ATOM 673 O O . VAL A 1 88 ? -14.850 -8.839 -7.995 1.00 54.53 88 VAL A O 1
ATOM 676 N N . GLN A 1 89 ? -12.996 -8.508 -9.227 1.00 56.56 89 GLN A N 1
ATOM 677 C CA . GLN A 1 89 ? -12.279 -9.612 -8.601 1.00 56.56 89 GLN A CA 1
ATOM 678 C C . GLN A 1 89 ? -12.038 -9.189 -7.157 1.00 56.56 89 GLN A C 1
ATOM 680 O O . GLN A 1 89 ? -11.340 -8.208 -6.901 1.00 56.56 89 GLN A O 1
ATOM 685 N N . GLN A 1 90 ? -12.695 -9.875 -6.222 1.00 70.31 90 GLN A N 1
ATOM 686 C CA . GLN A 1 90 ? -12.434 -9.651 -4.809 1.00 70.31 90 GLN A CA 1
ATOM 687 C C . GLN A 1 90 ? -10.941 -9.866 -4.567 1.00 70.31 90 GLN A C 1
ATOM 689 O O . GLN A 1 90 ? -10.374 -10.796 -5.155 1.00 70.31 90 GLN A O 1
ATOM 694 N N . PRO A 1 91 ? -10.300 -9.023 -3.739 1.00 79.31 91 PRO A N 1
ATOM 695 C CA . PRO A 1 91 ? -8.901 -9.221 -3.440 1.00 79.31 91 PRO A CA 1
ATOM 696 C C . PRO A 1 91 ? -8.726 -10.625 -2.864 1.00 79.31 91 PRO A C 1
ATOM 698 O O . PRO A 1 91 ? -9.525 -11.081 -2.037 1.00 79.31 91 PRO A O 1
ATOM 701 N N . LYS A 1 92 ? -7.714 -11.330 -3.354 1.00 86.62 92 LYS A N 1
ATOM 702 C CA . LYS A 1 92 ? -7.428 -12.700 -2.954 1.00 86.62 92 LYS A CA 1
ATOM 703 C C . LYS A 1 92 ? -6.295 -12.683 -1.948 1.00 86.62 92 LYS A C 1
ATOM 705 O O . LYS A 1 92 ? -5.314 -11.962 -2.108 1.00 86.62 92 LYS A O 1
ATOM 710 N N . GLU A 1 93 ? -6.476 -13.418 -0.860 1.00 90.75 93 GLU A N 1
ATOM 711 C CA . GLU A 1 93 ? -5.469 -13.475 0.191 1.00 90.75 93 GLU A CA 1
ATOM 712 C C . GLU A 1 93 ? -4.140 -13.986 -0.376 1.00 90.75 93 GLU A C 1
ATOM 714 O O . GLU A 1 93 ? -4.110 -14.964 -1.126 1.00 90.75 93 GLU A O 1
ATOM 719 N N . GLY A 1 94 ? -3.058 -13.287 -0.040 1.00 91.31 94 GLY A N 1
ATOM 720 C CA . GLY A 1 94 ? -1.718 -13.535 -0.560 1.00 91.31 94 GLY A CA 1
ATOM 721 C C . GLY A 1 94 ? -1.357 -12.732 -1.813 1.00 91.31 94 GLY A C 1
ATOM 722 O O . GLY A 1 94 ? -0.164 -12.567 -2.063 1.00 91.31 94 GLY A O 1
ATOM 723 N N . ASP A 1 95 ? -2.330 -12.186 -2.549 1.00 92.12 95 ASP A N 1
ATOM 724 C CA . ASP A 1 95 ? -2.073 -11.400 -3.761 1.00 92.12 95 ASP A CA 1
ATOM 725 C C . ASP A 1 95 ? -1.638 -9.958 -3.434 1.00 92.12 95 ASP A C 1
ATOM 727 O O . ASP A 1 95 ? -1.833 -9.440 -2.325 1.00 92.12 95 ASP A O 1
ATOM 731 N N . TYR A 1 96 ? -1.051 -9.300 -4.435 1.00 94.56 96 TYR A N 1
ATOM 732 C CA . TYR A 1 96 ? -0.394 -8.002 -4.311 1.00 94.56 96 TYR A CA 1
ATOM 733 C C . TYR A 1 96 ? -1.134 -6.926 -5.093 1.00 94.56 96 TYR A C 1
ATOM 735 O O . TYR A 1 96 ? -1.557 -7.136 -6.229 1.00 94.56 96 TYR A O 1
ATOM 743 N N . TYR A 1 97 ? -1.240 -5.748 -4.489 1.00 92.56 97 TYR A N 1
ATOM 744 C CA . TYR A 1 97 ? -2.019 -4.632 -5.009 1.00 92.56 97 TYR A CA 1
ATOM 745 C C . TYR A 1 97 ? -1.272 -3.319 -4.827 1.00 92.56 97 TYR A C 1
ATOM 747 O O . TYR A 1 97 ? -0.459 -3.167 -3.913 1.00 92.56 97 TYR A O 1
ATOM 755 N N . VAL A 1 98 ? -1.606 -2.337 -5.661 1.00 92.00 98 VAL A N 1
ATOM 756 C CA . VAL A 1 98 ? -1.218 -0.943 -5.441 1.00 92.00 98 VAL A CA 1
ATOM 757 C C . VAL A 1 98 ? -2.380 -0.178 -4.822 1.00 92.00 98 VAL A C 1
ATOM 759 O O . VAL A 1 98 ? -3.487 -0.118 -5.365 1.00 92.00 98 VAL A O 1
ATOM 762 N N . VAL A 1 99 ? -2.101 0.451 -3.687 1.00 90.31 99 VAL A N 1
ATOM 763 C CA . VAL A 1 99 ? -2.945 1.488 -3.092 1.00 90.31 99 VAL A CA 1
ATOM 764 C C . VAL A 1 99 ? -2.409 2.818 -3.598 1.00 90.31 99 VAL A C 1
ATOM 766 O O . VAL A 1 99 ? -1.310 3.199 -3.210 1.00 90.31 99 VAL A O 1
ATOM 769 N N . SER A 1 100 ? -3.129 3.494 -4.497 1.00 85.06 100 SER A N 1
ATOM 770 C CA . SER A 1 100 ? -2.687 4.763 -5.102 1.00 85.06 100 SER A CA 1
ATOM 771 C C . SER A 1 100 ? -3.410 5.988 -4.544 1.00 85.06 100 SER A C 1
ATOM 773 O O . SER A 1 100 ? -2.847 7.079 -4.549 1.00 85.06 100 SER A O 1
ATOM 775 N N . GLU A 1 101 ? -4.616 5.805 -4.013 1.00 81.56 101 GLU A N 1
ATOM 776 C CA . GLU A 1 101 ? -5.463 6.849 -3.451 1.00 81.56 101 GLU A CA 1
ATOM 777 C C . GLU A 1 101 ? -6.107 6.385 -2.147 1.00 81.56 101 GLU A C 1
ATOM 779 O O . GLU A 1 101 ? -7.193 5.806 -2.118 1.00 81.56 101 GLU A O 1
ATOM 784 N N . ALA A 1 102 ? -5.451 6.686 -1.034 1.00 88.50 102 ALA A N 1
ATOM 785 C CA . ALA A 1 102 ? -6.014 6.451 0.284 1.00 88.50 102 ALA A CA 1
ATOM 786 C C . ALA A 1 102 ? -5.681 7.599 1.232 1.00 88.50 102 ALA A C 1
ATOM 788 O O . ALA A 1 102 ? -4.663 8.283 1.100 1.00 88.50 102 ALA A O 1
ATOM 789 N N . GLN A 1 103 ? -6.558 7.802 2.202 1.00 90.88 103 GLN A N 1
ATOM 790 C CA . GLN A 1 103 ? -6.346 8.692 3.322 1.00 90.88 103 GLN A CA 1
ATOM 791 C C . GLN A 1 103 ? -5.878 7.855 4.512 1.00 90.88 103 GLN A C 1
ATOM 793 O O . GLN A 1 103 ? -6.571 6.935 4.943 1.00 90.88 103 GLN A O 1
ATOM 798 N N . LEU A 1 104 ? -4.709 8.186 5.057 1.00 90.75 104 LEU A N 1
ATOM 799 C CA . LEU A 1 104 ? -4.267 7.665 6.342 1.00 90.75 104 LEU A CA 1
ATOM 800 C C . LEU A 1 104 ? -5.104 8.336 7.432 1.00 90.75 104 LEU A C 1
ATOM 802 O O . LEU A 1 104 ? -5.063 9.564 7.590 1.00 90.75 104 LEU A O 1
ATOM 806 N N . GLY A 1 105 ? -5.885 7.528 8.139 1.00 89.19 105 GLY A N 1
ATOM 807 C CA . GLY A 1 105 ? -6.724 7.943 9.250 1.00 89.19 105 GLY A CA 1
ATOM 808 C C . GLY A 1 105 ? -5.950 7.946 10.565 1.00 89.19 105 GLY A C 1
ATOM 809 O O . GLY A 1 105 ? -4.875 8.538 10.677 1.00 89.19 105 GLY A O 1
ATOM 810 N N . LYS A 1 106 ? -6.527 7.302 11.582 1.00 85.94 106 LYS A N 1
ATOM 811 C CA . LYS A 1 106 ? -5.939 7.195 12.922 1.00 85.94 106 LYS A CA 1
ATOM 812 C C . LYS A 1 106 ? -5.077 5.931 13.071 1.00 85.94 106 LYS A C 1
ATOM 814 O O . LYS A 1 106 ? -5.405 4.912 12.451 1.00 85.94 106 LYS A O 1
ATOM 819 N N . PRO A 1 107 ? -4.034 5.965 13.918 1.00 90.12 107 PRO A N 1
ATOM 820 C CA . PRO A 1 107 ? -3.350 4.748 14.333 1.00 90.12 107 PRO A CA 1
ATOM 821 C C . PRO A 1 107 ? -4.312 3.848 15.121 1.00 90.12 107 PRO A C 1
ATOM 823 O O . PRO A 1 107 ? -5.257 4.328 15.758 1.00 90.12 107 PRO A O 1
ATOM 826 N N . LEU A 1 108 ? -4.080 2.542 15.052 1.00 90.69 108 LEU A N 1
ATOM 827 C CA . LEU A 1 108 ? -4.779 1.531 15.841 1.00 90.69 108 LEU A CA 1
ATOM 828 C C . LEU A 1 108 ? -3.952 1.155 17.077 1.00 90.69 108 LEU A C 1
ATOM 830 O O . LEU A 1 108 ? -2.846 1.649 17.277 1.00 90.69 108 LEU A O 1
ATOM 834 N N . GLU A 1 109 ? -4.513 0.302 17.936 1.00 88.50 109 GLU A N 1
ATOM 835 C CA . GLU A 1 109 ? -3.862 -0.107 19.187 1.00 88.50 109 GLU A CA 1
ATOM 836 C C . GLU A 1 109 ? -2.566 -0.891 18.951 1.00 88.50 109 GLU A C 1
ATOM 838 O O . GLU A 1 109 ? -1.612 -0.753 19.718 1.00 88.50 109 GLU A O 1
ATOM 843 N N . ALA A 1 110 ? -2.513 -1.705 17.892 1.00 89.75 110 ALA A N 1
ATOM 844 C CA . ALA A 1 110 ? -1.317 -2.466 17.575 1.00 89.75 110 ALA A CA 1
ATOM 845 C C . ALA A 1 110 ? -0.259 -1.563 16.904 1.00 89.75 110 ALA A C 1
ATOM 847 O O . ALA A 1 110 ? -0.589 -0.806 15.984 1.00 89.75 110 ALA A O 1
ATOM 848 N N . PRO A 1 111 ? 1.023 -1.655 17.305 1.00 88.56 111 PRO A N 1
ATOM 849 C CA . PRO A 1 111 ? 2.095 -0.892 16.672 1.00 88.56 111 PRO A CA 1
ATOM 850 C C . PRO A 1 111 ? 2.171 -1.136 15.160 1.00 88.56 111 PRO A C 1
ATOM 852 O O . PRO A 1 111 ? 2.092 -2.275 14.703 1.00 88.56 111 PRO A O 1
ATOM 855 N N . GLY A 1 112 ? 2.347 -0.060 14.389 1.00 90.75 112 GLY A N 1
ATOM 856 C CA . GLY A 1 112 ? 2.430 -0.122 12.925 1.00 90.75 112 GLY A CA 1
ATOM 857 C C . GLY A 1 112 ? 1.085 -0.315 12.219 1.00 90.75 112 GLY A C 1
ATOM 858 O O . GLY A 1 112 ? 1.045 -0.368 10.994 1.00 90.75 112 GLY A O 1
ATOM 859 N N . GLU A 1 113 ? -0.032 -0.391 12.945 1.00 94.62 113 GLU A N 1
ATOM 860 C CA . GLU A 1 113 ? -1.350 -0.517 12.331 1.00 94.62 113 GLU A CA 1
ATOM 861 C C . GLU A 1 113 ? -2.091 0.814 12.253 1.00 94.62 113 GLU A C 1
ATOM 863 O O . GLU A 1 113 ? -2.160 1.584 13.212 1.00 94.62 113 GLU A O 1
ATOM 868 N N . TRP A 1 114 ? -2.691 1.064 11.095 1.00 94.19 114 TRP A N 1
ATOM 869 C CA . TRP A 1 114 ? -3.430 2.281 10.799 1.00 94.19 114 TRP A CA 1
ATOM 870 C C . TRP A 1 114 ? -4.759 1.954 10.144 1.00 94.19 114 TRP A C 1
ATOM 872 O O . TRP A 1 114 ? -4.846 1.055 9.308 1.00 94.19 114 TRP A O 1
ATOM 882 N N . MET A 1 115 ? -5.790 2.727 10.480 1.00 93.12 115 MET A N 1
ATOM 883 C CA . MET A 1 115 ? -6.997 2.750 9.665 1.00 93.12 115 MET A CA 1
ATOM 884 C C . MET A 1 115 ? -6.752 3.628 8.441 1.00 93.12 115 MET A C 1
ATOM 886 O O . MET A 1 115 ? -6.318 4.774 8.579 1.00 93.12 115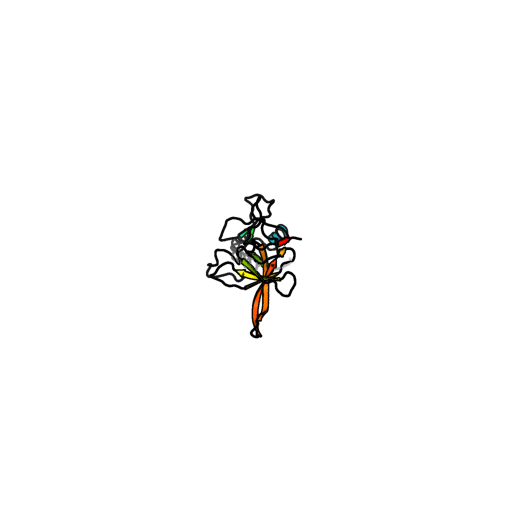 MET A O 1
ATOM 890 N N . ILE A 1 116 ? -7.051 3.101 7.259 1.00 92.00 116 ILE A N 1
ATOM 891 C CA . ILE A 1 116 ? -7.050 3.847 6.006 1.00 92.00 116 ILE A CA 1
ATOM 892 C C . ILE A 1 116 ? -8.438 3.824 5.389 1.00 92.00 116 ILE A C 1
ATOM 894 O O . ILE A 1 116 ? -9.193 2.863 5.539 1.00 92.00 116 ILE A O 1
ATOM 898 N N . GLU A 1 117 ? -8.751 4.888 4.670 1.00 88.12 117 GLU A N 1
ATOM 899 C CA . GLU A 1 117 ? -9.985 5.010 3.907 1.00 88.12 117 GLU A CA 1
ATOM 900 C C . GLU A 1 117 ? -9.636 5.251 2.445 1.00 88.12 117 GLU A C 1
ATOM 902 O O . GLU A 1 117 ? -8.682 5.971 2.134 1.00 88.12 117 GLU A O 1
ATOM 907 N N . ALA A 1 118 ? -10.403 4.656 1.534 1.00 79.31 118 ALA A N 1
ATOM 908 C CA . ALA A 1 118 ? -10.267 4.964 0.117 1.00 79.31 118 ALA A CA 1
ATOM 909 C C . ALA A 1 118 ? -10.432 6.479 -0.116 1.00 79.31 118 ALA A C 1
ATOM 911 O O . ALA A 1 118 ? -11.319 7.119 0.448 1.00 79.31 118 ALA A O 1
ATOM 912 N N . GLY A 1 119 ? -9.579 7.061 -0.962 1.00 66.94 119 GLY A N 1
ATOM 913 C CA . GLY A 1 119 ? -9.580 8.505 -1.226 1.00 66.94 119 GLY A CA 1
ATOM 914 C C . GLY A 1 119 ? -10.791 9.012 -2.021 1.00 66.94 119 GLY A C 1
ATOM 915 O O . GLY A 1 119 ? -10.972 10.222 -2.154 1.00 66.94 119 GLY A O 1
ATOM 916 N N . SER A 1 120 ? -11.621 8.109 -2.549 1.00 66.44 120 SER A N 1
ATOM 917 C CA . SER A 1 120 ? -12.808 8.444 -3.334 1.00 66.44 120 SER A CA 1
ATOM 918 C C . SER A 1 120 ? -14.056 8.550 -2.469 1.00 66.44 120 SER A C 1
ATOM 920 O O . SER A 1 120 ? -14.349 7.688 -1.644 1.00 66.44 120 SER A O 1
ATOM 922 N N . SER A 1 121 ? -14.869 9.569 -2.736 1.00 55.50 121 SER A N 1
ATOM 923 C CA . SER A 1 121 ? -16.165 9.756 -2.081 1.00 55.50 121 SER A CA 1
ATOM 924 C C . SER A 1 121 ? -17.195 8.677 -2.433 1.00 55.50 121 SER A C 1
ATOM 926 O O . SER A 1 121 ? -18.172 8.524 -1.698 1.00 55.50 121 SER A O 1
ATOM 928 N N . LEU A 1 122 ? -16.993 7.941 -3.534 1.00 58.34 122 LEU A N 1
ATOM 929 C CA . LEU A 1 122 ? -17.934 6.931 -4.028 1.00 58.34 122 LEU A CA 1
ATOM 930 C C . LEU A 1 122 ? -17.888 5.629 -3.221 1.00 58.34 122 LEU A C 1
ATOM 932 O O . LEU A 1 122 ? -18.915 4.968 -3.088 1.00 58.34 122 LEU A O 1
ATOM 936 N N . ILE A 1 123 ? -16.727 5.268 -2.665 1.00 63.75 123 ILE A N 1
ATOM 937 C CA . ILE A 1 123 ? -16.567 4.075 -1.830 1.00 63.75 123 ILE A CA 1
ATOM 938 C C . ILE A 1 123 ? -15.832 4.458 -0.555 1.00 63.75 123 ILE A C 1
ATOM 940 O O . ILE A 1 123 ? -14.643 4.739 -0.573 1.00 63.75 123 ILE A O 1
ATOM 944 N N . LYS A 1 124 ? -16.540 4.403 0.573 1.00 64.25 124 LYS A N 1
ATOM 945 C CA . LYS A 1 124 ? -15.958 4.559 1.909 1.00 64.25 124 LYS A CA 1
ATOM 946 C C . LYS A 1 124 ? -15.602 3.190 2.471 1.00 64.25 124 LYS A C 1
ATOM 948 O O . LYS A 1 124 ? -16.306 2.659 3.325 1.00 64.25 124 LYS A O 1
ATOM 953 N N . GLN A 1 125 ? -14.558 2.584 1.917 1.00 78.19 125 GLN A N 1
ATOM 954 C CA . GLN A 1 125 ? -14.046 1.316 2.421 1.00 78.19 125 GLN A CA 1
ATOM 955 C C . GLN A 1 125 ? -12.939 1.590 3.439 1.00 78.19 125 GLN A C 1
ATOM 957 O O . GLN A 1 125 ? -11.869 2.078 3.080 1.00 78.19 125 GLN A O 1
ATOM 962 N N . GLU A 1 126 ? -13.223 1.266 4.699 1.00 87.50 126 GLU A N 1
ATOM 963 C CA . GLU A 1 126 ? -12.228 1.176 5.766 1.00 87.50 126 GLU A CA 1
ATOM 964 C C . GLU A 1 126 ? -11.335 -0.043 5.522 1.00 87.50 126 GLU A C 1
ATOM 966 O O . GLU A 1 126 ? -11.800 -1.107 5.101 1.00 87.50 126 GLU A O 1
ATOM 971 N N . THR A 1 127 ? -10.037 0.096 5.752 1.00 90.38 127 THR A N 1
ATOM 972 C CA . THR A 1 127 ? -9.061 -0.989 5.626 1.00 90.38 127 THR A CA 1
ATOM 973 C C . THR A 1 127 ? -7.923 -0.765 6.600 1.00 90.38 127 THR A C 1
ATOM 975 O O . THR A 1 127 ? -7.527 0.362 6.877 1.00 90.38 127 THR A O 1
ATOM 978 N N . VAL A 1 128 ? -7.402 -1.851 7.148 1.00 94.12 128 VAL A N 1
ATOM 979 C CA . VAL A 1 128 ? -6.309 -1.806 8.110 1.00 94.12 128 VAL A CA 1
ATOM 980 C C . VAL A 1 128 ? -5.013 -1.960 7.347 1.00 94.12 128 VAL A C 1
ATOM 982 O O . VAL A 1 128 ? -4.774 -3.000 6.742 1.00 94.12 128 VAL A O 1
ATOM 985 N N . LEU A 1 129 ? -4.178 -0.932 7.391 1.00 95.19 129 LEU A N 1
ATOM 986 C CA . LEU A 1 129 ? -2.816 -0.977 6.891 1.00 95.19 129 LEU A CA 1
ATOM 987 C C . LEU A 1 129 ? -1.882 -1.382 8.028 1.00 95.19 129 LEU A C 1
ATOM 989 O O . LEU A 1 129 ? -1.753 -0.653 9.007 1.00 95.19 129 LEU A O 1
ATOM 993 N N . GLN A 1 130 ? -1.213 -2.519 7.875 1.00 96.12 130 GLN A N 1
ATOM 994 C CA . GLN A 1 130 ? -0.115 -2.949 8.730 1.00 96.12 130 GLN A CA 1
ATOM 995 C C . GLN A 1 130 ? 1.213 -2.581 8.065 1.00 96.12 130 GLN A C 1
ATOM 997 O O . GLN A 1 130 ? 1.586 -3.168 7.045 1.00 96.12 130 GLN A O 1
ATOM 1002 N N . THR A 1 131 ? 1.935 -1.632 8.648 1.00 94.38 131 THR A N 1
ATOM 1003 C CA . THR A 1 131 ? 3.302 -1.292 8.256 1.00 94.38 131 THR A CA 1
ATOM 1004 C C . THR A 1 131 ? 4.312 -1.986 9.156 1.00 94.38 131 THR A C 1
ATOM 1006 O O . THR A 1 131 ? 4.039 -2.313 10.309 1.00 94.38 131 THR A O 1
ATOM 1009 N N . SER A 1 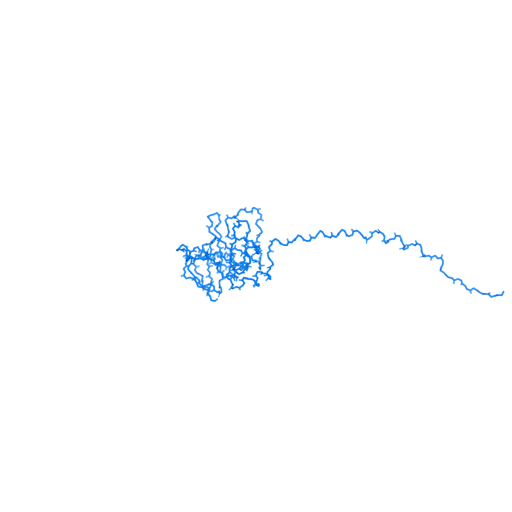132 ? 5.492 -2.248 8.602 1.00 88.25 132 SER A N 1
ATOM 1010 C CA . SER A 1 132 ? 6.617 -2.812 9.359 1.00 88.25 132 SER A CA 1
ATOM 1011 C C . SER A 1 132 ? 7.886 -1.981 9.234 1.00 88.25 132 SER A C 1
ATOM 1013 O O . SER A 1 132 ? 8.739 -2.057 10.110 1.00 88.25 132 SER A O 1
ATOM 1015 N N . ARG A 1 133 ? 8.007 -1.184 8.167 1.00 89.44 133 ARG A N 1
ATOM 1016 C CA . ARG A 1 133 ? 9.176 -0.334 7.903 1.00 89.44 133 ARG A CA 1
ATOM 1017 C C . ARG A 1 133 ? 8.813 1.132 7.791 1.00 89.44 133 ARG A C 1
ATOM 1019 O O . ARG A 1 133 ? 9.611 1.994 8.151 1.00 89.44 133 ARG A O 1
ATOM 1026 N N . THR A 1 134 ? 7.623 1.424 7.268 1.00 92.06 134 THR A N 1
ATOM 1027 C CA . THR A 1 134 ? 7.152 2.801 7.168 1.00 92.06 134 THR A CA 1
ATOM 1028 C C . THR A 1 134 ? 6.507 3.238 8.471 1.00 92.06 134 THR A C 1
ATOM 1030 O O . THR A 1 134 ? 5.458 2.737 8.879 1.00 92.06 134 THR A O 1
ATOM 1033 N N . HIS A 1 135 ? 7.119 4.239 9.089 1.00 92.19 135 HIS A N 1
ATOM 1034 C CA . HIS A 1 135 ? 6.639 4.877 10.305 1.00 92.19 135 HIS A CA 1
ATOM 1035 C C . HIS A 1 135 ? 5.954 6.186 9.951 1.00 92.19 135 HIS A C 1
ATOM 1037 O O . HIS A 1 135 ? 6.619 7.193 9.690 1.00 92.19 135 HIS A O 1
ATOM 1043 N N . TYR A 1 136 ? 4.622 6.178 9.918 1.00 90.81 136 TYR A N 1
ATOM 1044 C CA . TYR A 1 136 ? 3.841 7.393 9.714 1.00 90.81 136 TYR A CA 1
ATOM 1045 C C . TYR A 1 136 ? 3.842 8.260 10.976 1.00 90.81 136 TYR A C 1
ATOM 1047 O O . TYR A 1 136 ? 3.609 7.788 12.084 1.00 90.81 136 TYR A O 1
ATOM 1055 N N . LEU A 1 137 ? 4.115 9.549 10.788 1.00 88.38 137 LEU A N 1
ATOM 1056 C CA . LEU A 1 137 ? 4.220 10.553 11.847 1.00 88.38 137 LEU A CA 1
ATOM 1057 C C . LEU A 1 137 ? 2.968 11.431 11.937 1.00 88.38 137 LEU A C 1
ATOM 1059 O O . LEU A 1 137 ? 2.720 12.055 12.963 1.00 88.38 137 LEU A O 1
ATOM 1063 N N . THR A 1 138 ? 2.201 11.517 10.849 1.00 87.75 138 THR A N 1
ATOM 1064 C CA . THR A 1 138 ? 0.963 12.297 10.767 1.00 87.75 138 THR A CA 1
ATOM 1065 C C . THR A 1 138 ? -0.065 11.547 9.935 1.00 87.75 138 THR A C 1
ATOM 1067 O O . THR A 1 138 ? 0.306 10.781 9.048 1.00 87.75 138 THR A O 1
ATOM 1070 N N . SER A 1 139 ? -1.349 11.830 10.152 1.00 89.88 139 SER A N 1
ATOM 1071 C CA . SER A 1 139 ? -2.395 11.512 9.177 1.00 89.88 139 SER A CA 1
ATOM 1072 C C . SER A 1 139 ? -2.234 12.368 7.911 1.00 89.88 139 SER A C 1
ATOM 1074 O O . SER A 1 139 ? -1.479 13.349 7.891 1.00 89.88 139 SER A O 1
ATOM 1076 N N . GLY A 1 140 ? -2.911 11.986 6.830 1.00 89.81 140 GLY A N 1
ATOM 1077 C CA . GLY A 1 140 ? -2.809 12.673 5.540 1.00 89.81 140 GLY A CA 1
ATOM 1078 C C . GLY A 1 140 ? -3.029 11.733 4.362 1.00 89.81 140 GLY A C 1
ATOM 1079 O O . GLY A 1 140 ? -3.275 10.541 4.540 1.00 89.81 140 GLY A O 1
ATOM 1080 N N . LYS A 1 141 ? -2.910 12.261 3.145 1.00 90.25 141 LYS A N 1
ATOM 1081 C CA . LYS A 1 141 ? -2.919 11.426 1.942 1.00 90.25 141 LYS A CA 1
ATOM 1082 C C . LYS A 1 141 ? -1.756 10.445 1.985 1.00 90.25 141 LYS A C 1
ATOM 1084 O O . LYS A 1 141 ? -0.628 10.824 2.311 1.00 90.25 141 LYS A O 1
ATOM 1089 N N . LEU A 1 142 ? -2.030 9.196 1.644 1.00 89.06 142 LEU A N 1
ATOM 1090 C CA . LEU A 1 142 ? -1.003 8.190 1.466 1.00 89.06 142 LEU A CA 1
ATOM 1091 C C . LEU A 1 142 ? -0.320 8.391 0.125 1.00 89.06 142 LEU A C 1
ATOM 1093 O O . LEU A 1 142 ? -0.962 8.566 -0.908 1.00 89.06 142 LEU A O 1
ATOM 1097 N N . LEU A 1 143 ? 1.006 8.350 0.157 1.00 90.06 143 LEU A N 1
ATOM 1098 C CA . LEU A 1 143 ? 1.754 8.081 -1.055 1.00 90.06 143 LEU A CA 1
ATOM 1099 C C . LEU A 1 143 ? 1.431 6.667 -1.547 1.00 90.06 143 LEU A C 1
ATOM 1101 O O . LEU A 1 143 ? 1.241 5.783 -0.705 1.00 90.06 143 LEU A O 1
ATOM 1105 N N . PRO A 1 144 ? 1.433 6.439 -2.872 1.00 90.94 144 PRO A N 1
ATOM 1106 C CA . PRO A 1 144 ? 1.222 5.113 -3.411 1.00 90.94 144 PRO A CA 1
ATOM 1107 C C . PRO A 1 144 ? 2.145 4.070 -2.785 1.00 90.94 144 PRO A C 1
ATOM 1109 O O . PRO A 1 144 ? 3.335 4.323 -2.585 1.00 90.94 144 PRO A O 1
ATOM 1112 N N . ILE A 1 145 ? 1.591 2.900 -2.485 1.00 93.88 145 ILE A N 1
ATOM 1113 C CA . ILE A 1 145 ? 2.287 1.812 -1.800 1.00 93.88 145 ILE A CA 1
ATOM 1114 C C . ILE A 1 145 ? 1.861 0.457 -2.373 1.00 93.88 145 ILE A C 1
ATOM 1116 O O . ILE A 1 145 ? 0.695 0.277 -2.736 1.00 93.88 145 ILE A O 1
ATOM 1120 N N . ILE A 1 146 ? 2.801 -0.489 -2.472 1.00 95.62 146 ILE A N 1
ATOM 1121 C CA . ILE A 1 146 ? 2.505 -1.887 -2.799 1.00 95.62 146 ILE A CA 1
ATOM 1122 C C . ILE A 1 146 ? 2.226 -2.627 -1.496 1.00 95.62 146 ILE A C 1
ATOM 1124 O O . ILE A 1 146 ? 3.011 -2.565 -0.543 1.00 95.62 146 ILE A O 1
ATOM 1128 N N . VAL A 1 147 ? 1.112 -3.347 -1.475 1.00 95.56 147 VAL A N 1
ATOM 1129 C CA . VAL A 1 147 ? 0.643 -4.104 -0.318 1.00 95.56 147 VAL A CA 1
ATOM 1130 C C . VAL A 1 147 ? 0.278 -5.525 -0.708 1.00 95.56 147 VAL A C 1
ATOM 1132 O O . VAL A 1 147 ? -0.078 -5.792 -1.853 1.00 95.56 147 VAL A O 1
ATOM 1135 N N . GLN A 1 148 ? 0.323 -6.421 0.267 1.00 96.25 148 GLN A N 1
ATOM 1136 C CA . GLN A 1 148 ? -0.245 -7.757 0.178 1.00 96.25 148 GLN A CA 1
ATOM 1137 C C . GLN A 1 148 ? -1.595 -7.772 0.894 1.00 96.25 148 GLN A C 1
ATOM 1139 O O . GLN A 1 148 ? -1.716 -7.236 2.000 1.00 96.25 148 GLN A O 1
ATOM 1144 N N . TYR A 1 149 ? -2.611 -8.385 0.289 1.00 93.88 149 TYR A N 1
ATOM 1145 C CA . TYR A 1 149 ? -3.883 -8.600 0.970 1.00 93.88 149 TYR A CA 1
ATOM 1146 C C . TYR A 1 149 ? -3.790 -9.798 1.918 1.00 93.88 149 TYR A C 1
ATOM 1148 O O . TYR A 1 149 ? -3.452 -10.904 1.506 1.00 93.88 149 TYR A O 1
ATOM 1156 N N . MET A 1 150 ? -4.126 -9.578 3.187 1.00 94.88 150 MET A N 1
ATOM 1157 C CA . MET A 1 150 ? -4.004 -10.569 4.262 1.00 94.88 150 MET A CA 1
ATOM 1158 C C . MET A 1 150 ? -5.360 -11.142 4.696 1.00 94.88 150 MET A C 1
ATOM 1160 O O . MET A 1 150 ? -5.467 -11.715 5.775 1.00 94.88 150 MET A O 1
ATOM 1164 N N . GLY A 1 151 ? -6.415 -10.925 3.908 1.00 91.19 151 GLY A N 1
ATOM 1165 C CA . GLY A 1 151 ? -7.773 -11.303 4.285 1.00 91.19 151 GLY A CA 1
ATOM 1166 C C . GLY A 1 151 ? -8.462 -10.233 5.134 1.00 91.19 151 GLY A C 1
ATOM 1167 O O . GLY A 1 151 ? -8.203 -9.034 5.005 1.00 91.19 151 GLY A O 1
ATOM 1168 N N . LYS A 1 152 ? -9.389 -10.657 5.993 1.00 91.75 152 LYS A N 1
ATOM 1169 C CA . LYS A 1 152 ? -10.169 -9.761 6.856 1.00 91.75 152 LYS A CA 1
ATOM 1170 C C . LYS A 1 152 ? -9.909 -10.059 8.323 1.00 91.75 152 LYS A C 1
ATOM 1172 O O . LYS A 1 152 ? -9.644 -11.197 8.697 1.00 91.75 152 LYS A O 1
ATOM 1177 N N . ARG A 1 153 ? -10.050 -9.036 9.162 1.00 91.12 153 ARG A N 1
ATOM 1178 C CA . ARG A 1 153 ? -9.977 -9.157 10.618 1.00 91.12 153 ARG A CA 1
ATOM 1179 C C . ARG A 1 153 ? -11.230 -8.580 11.263 1.00 91.12 153 ARG A C 1
ATOM 1181 O O . ARG A 1 153 ? -11.735 -7.550 10.824 1.00 91.12 153 ARG A O 1
ATOM 1188 N N . ALA A 1 154 ? -11.720 -9.244 12.305 1.00 92.00 154 ALA A N 1
ATOM 1189 C CA . ALA A 1 154 ? -12.851 -8.765 13.085 1.00 92.00 154 ALA A CA 1
ATOM 1190 C C . ALA A 1 154 ? -12.439 -7.587 13.983 1.00 92.00 154 ALA A C 1
ATOM 1192 O O . ALA A 1 154 ? -11.415 -7.641 14.664 1.00 92.00 154 ALA A O 1
ATOM 1193 N N . PHE A 1 155 ? -13.264 -6.544 14.006 1.00 87.19 155 PHE A N 1
ATOM 1194 C CA . PHE A 1 155 ? -13.150 -5.393 14.895 1.00 87.19 155 PHE A CA 1
ATOM 1195 C C . PHE A 1 155 ? -14.456 -5.186 15.639 1.00 87.19 155 PHE A C 1
ATOM 1197 O O . PHE A 1 155 ? -15.532 -5.237 15.044 1.00 87.19 155 PHE A O 1
ATOM 1204 N N . THR A 1 156 ? -14.356 -4.898 16.931 1.00 86.56 156 THR A N 1
ATOM 1205 C CA . THR A 1 156 ? -15.510 -4.527 17.746 1.00 86.56 156 THR A CA 1
ATOM 1206 C C . THR A 1 156 ? -15.718 -3.023 17.648 1.00 86.56 156 THR A C 1
ATOM 1208 O O . THR A 1 156 ? -14.850 -2.234 18.023 1.00 86.56 156 THR A O 1
ATOM 1211 N N . ARG A 1 157 ? -16.871 -2.614 17.123 1.00 80.50 157 ARG A N 1
ATOM 1212 C CA . ARG A 1 157 ? -17.299 -1.216 17.113 1.00 80.50 157 ARG A CA 1
ATOM 1213 C C . ARG A 1 157 ? -17.717 -0.766 18.509 1.00 80.50 157 ARG A C 1
ATOM 1215 O O . ARG A 1 157 ? -17.990 -1.569 19.397 1.00 80.50 157 ARG A O 1
ATOM 1222 N N . THR A 1 158 ? -17.822 0.547 18.683 1.00 78.50 158 THR A N 1
ATOM 1223 C CA . THR A 1 158 ? -18.279 1.172 19.932 1.00 78.50 158 THR A CA 1
ATOM 1224 C C . THR A 1 158 ? -19.709 0.784 20.322 1.00 78.50 158 THR A C 1
ATOM 1226 O O . THR A 1 158 ? -20.054 0.868 21.494 1.00 78.50 158 THR A O 1
ATOM 1229 N N . ASP A 1 159 ? -20.529 0.327 19.371 1.00 85.06 159 ASP A N 1
ATOM 1230 C CA . ASP A 1 159 ? -21.876 -0.210 19.603 1.00 85.06 159 ASP A CA 1
ATOM 1231 C C . ASP A 1 159 ? -21.885 -1.705 19.989 1.00 85.06 159 ASP A C 1
ATOM 1233 O O . ASP A 1 159 ? -22.951 -2.313 20.092 1.00 85.06 159 ASP A O 1
ATOM 1237 N N . GLY A 1 160 ? -20.709 -2.312 20.187 1.00 85.69 160 GLY A N 1
ATOM 1238 C CA . GLY A 1 160 ? -20.537 -3.718 20.553 1.00 85.69 160 GLY A CA 1
ATOM 1239 C C . GLY A 1 160 ? -20.656 -4.702 19.385 1.00 85.69 160 GLY A C 1
ATOM 1240 O O . GLY A 1 160 ? -20.476 -5.903 19.589 1.00 85.69 160 GLY A O 1
ATOM 1241 N N . LYS A 1 161 ? -20.933 -4.238 18.158 1.00 89.44 161 LYS A N 1
ATOM 1242 C CA . LYS A 1 161 ? -21.025 -5.118 16.985 1.00 89.44 161 LYS A CA 1
ATOM 1243 C C . LYS A 1 161 ? -19.651 -5.443 16.423 1.00 89.44 161 LYS A C 1
ATOM 1245 O O . LYS A 1 161 ? -18.776 -4.581 16.345 1.00 89.44 161 LYS A O 1
ATOM 1250 N N . GLN A 1 162 ? -19.493 -6.678 15.958 1.00 91.44 162 GLN A N 1
ATOM 1251 C CA . GLN A 1 162 ? -18.318 -7.071 15.193 1.00 91.44 162 GLN A CA 1
ATOM 1252 C C . GLN A 1 162 ? -18.489 -6.722 13.717 1.00 91.44 162 GLN A C 1
ATOM 1254 O O . GLN A 1 162 ? -19.546 -6.953 13.127 1.00 91.44 162 GLN A O 1
ATOM 1259 N N . VAL A 1 163 ? -17.431 -6.182 13.123 1.00 89.44 163 VAL A N 1
ATOM 1260 C CA . VAL A 1 163 ? -17.323 -5.942 11.685 1.00 89.44 163 VAL A CA 1
ATOM 1261 C C . VAL A 1 163 ? -16.029 -6.527 11.154 1.00 89.44 163 VAL A C 1
ATOM 1263 O O . VAL A 1 163 ? -14.991 -6.447 11.804 1.00 89.44 163 VAL A O 1
ATOM 1266 N N . GLU A 1 164 ? -16.086 -7.113 9.965 1.00 89.75 164 GLU A N 1
ATOM 1267 C CA . GLU A 1 164 ? -14.894 -7.592 9.276 1.00 89.75 164 GLU A CA 1
ATOM 1268 C C . GLU A 1 164 ? -14.303 -6.474 8.423 1.00 89.75 164 GLU A C 1
ATOM 1270 O O . GLU A 1 164 ? -14.942 -5.996 7.483 1.00 89.75 164 GLU A O 1
ATOM 1275 N N . ILE A 1 165 ? -13.075 -6.077 8.740 1.00 90.25 165 ILE A N 1
ATOM 1276 C CA . ILE A 1 165 ? -12.348 -5.039 8.013 1.00 90.25 165 ILE A CA 1
ATOM 1277 C C . ILE A 1 165 ? -11.193 -5.704 7.252 1.00 90.25 165 ILE A C 1
ATOM 1279 O O . ILE A 1 165 ? -10.470 -6.514 7.841 1.00 90.25 165 ILE A O 1
ATOM 1283 N N . PRO A 1 166 ? -11.007 -5.400 5.955 1.00 91.38 166 PRO A N 1
ATOM 1284 C CA . PRO A 1 166 ? -9.852 -5.857 5.191 1.00 91.38 166 PRO A CA 1
ATOM 1285 C C . PRO A 1 166 ? -8.534 -5.487 5.875 1.00 91.38 166 PRO A C 1
ATOM 1287 O O . PRO A 1 166 ? -8.388 -4.380 6.393 1.00 91.38 166 PRO A O 1
ATOM 1290 N N . LEU A 1 167 ? -7.572 -6.403 5.848 1.00 93.44 167 LEU A N 1
ATOM 1291 C CA . LEU A 1 167 ? -6.216 -6.202 6.341 1.00 93.44 167 LEU A CA 1
ATOM 1292 C C . LEU A 1 167 ? -5.243 -6.263 5.166 1.00 93.44 167 LEU A C 1
ATOM 1294 O O . LEU A 1 167 ? -5.239 -7.218 4.389 1.00 93.44 167 LEU A O 1
ATOM 1298 N N . ILE A 1 168 ? -4.393 -5.251 5.063 1.00 94.56 168 ILE A N 1
ATOM 1299 C CA . ILE A 1 168 ? -3.314 -5.185 4.086 1.00 94.56 168 ILE A CA 1
ATOM 1300 C C . ILE A 1 168 ? -1.988 -5.010 4.793 1.00 94.56 168 ILE A C 1
ATOM 1302 O O . ILE A 1 168 ? -1.888 -4.300 5.793 1.00 94.56 168 ILE A O 1
ATOM 1306 N N . ARG A 1 169 ? -0.957 -5.649 4.256 1.00 96.25 169 ARG A N 1
ATOM 1307 C CA . ARG A 1 169 ? 0.398 -5.558 4.777 1.00 96.25 169 ARG A CA 1
ATOM 1308 C C . ARG A 1 169 ? 1.284 -4.823 3.796 1.00 96.25 169 ARG A C 1
ATOM 1310 O O . ARG A 1 169 ? 1.284 -5.126 2.608 1.00 96.25 169 ARG A O 1
ATOM 1317 N N . GLU A 1 170 ? 2.061 -3.885 4.314 1.00 96.12 170 GLU A N 1
ATOM 1318 C CA . GLU A 1 170 ? 3.126 -3.219 3.577 1.00 96.12 170 GLU A CA 1
ATOM 1319 C C . GLU A 1 170 ? 4.080 -4.241 2.940 1.00 96.12 170 GLU A C 1
ATOM 1321 O O . GLU A 1 170 ? 4.638 -5.103 3.624 1.00 96.12 170 GLU A O 1
ATOM 1326 N N . VAL A 1 171 ? 4.293 -4.104 1.630 1.00 97.06 171 VAL A N 1
ATOM 1327 C CA . VAL A 1 171 ? 5.309 -4.855 0.883 1.00 97.06 171 VAL A CA 1
ATOM 1328 C C . VAL A 1 171 ? 6.419 -3.914 0.456 1.00 97.06 171 VAL A C 1
ATOM 1330 O O . VAL A 1 171 ? 7.578 -4.159 0.784 1.00 97.06 171 VAL A O 1
ATOM 1333 N N . SER A 1 172 ? 6.079 -2.818 -0.221 1.00 95.12 172 SER A N 1
ATOM 1334 C CA . SER A 1 172 ? 7.045 -1.793 -0.616 1.00 95.12 172 SER A CA 1
ATOM 1335 C C . SER A 1 172 ? 6.987 -0.596 0.316 1.00 95.12 172 SER A C 1
ATOM 1337 O O . SER A 1 172 ? 5.934 -0.274 0.856 1.00 95.12 172 SER A O 1
ATOM 1339 N N . SER A 1 173 ? 8.086 0.146 0.409 1.00 89.88 173 SER A N 1
ATOM 1340 C CA . SER A 1 173 ? 8.022 1.496 0.968 1.00 89.88 173 SER A CA 1
ATOM 1341 C C . SER A 1 173 ? 7.146 2.396 0.079 1.00 89.88 173 SER A C 1
ATOM 1343 O O . SER A 1 173 ? 6.969 2.089 -1.112 1.00 89.88 173 SER A O 1
ATOM 1345 N N . PRO A 1 174 ? 6.632 3.520 0.614 1.00 86.75 174 PRO A N 1
ATOM 1346 C CA . PRO A 1 174 ? 5.978 4.552 -0.173 1.00 86.75 174 PRO A CA 1
ATOM 1347 C C . PRO A 1 174 ? 6.761 4.887 -1.437 1.00 86.75 174 PRO A C 1
ATOM 1349 O O . PRO A 1 174 ? 7.997 4.955 -1.412 1.00 86.75 174 PRO A O 1
ATOM 1352 N N . MET A 1 175 ? 6.042 5.093 -2.542 1.00 88.56 175 MET A N 1
ATOM 1353 C CA . MET A 1 175 ? 6.666 5.380 -3.825 1.00 88.56 175 MET A CA 1
ATOM 1354 C C . MET A 1 175 ? 7.633 6.553 -3.700 1.00 88.56 175 MET A C 1
ATOM 1356 O O . MET A 1 175 ? 7.427 7.490 -2.919 1.00 88.56 175 MET A O 1
ATOM 1360 N N . LYS A 1 176 ? 8.664 6.554 -4.538 1.00 82.94 176 LYS A N 1
ATOM 1361 C CA . LYS A 1 176 ? 9.530 7.721 -4.647 1.00 82.94 176 LYS A CA 1
ATOM 1362 C C . LYS A 1 176 ? 8.749 8.846 -5.333 1.00 82.94 176 LYS A C 1
ATOM 1364 O O . LYS A 1 176 ? 8.658 8.887 -6.558 1.00 82.94 176 LYS A O 1
ATOM 1369 N N . TRP A 1 177 ? 8.179 9.752 -4.535 1.00 65.94 177 TRP A N 1
ATOM 1370 C CA . TRP A 1 177 ? 7.605 11.007 -5.022 1.00 65.94 177 TRP A CA 1
ATOM 1371 C C . TRP A 1 177 ? 8.689 11.788 -5.773 1.00 65.94 177 TRP A C 1
ATOM 1373 O O . TRP A 1 177 ? 9.845 11.748 -5.357 1.00 65.94 177 TRP A O 1
ATOM 1383 N N . THR A 1 178 ? 8.312 12.409 -6.896 1.00 50.19 178 THR A N 1
ATOM 1384 C CA . THR A 1 178 ? 9.127 13.161 -7.874 1.00 50.19 178 THR A CA 1
ATOM 1385 C C . THR A 1 178 ? 10.614 13.322 -7.540 1.00 50.19 178 THR A C 1
ATOM 1387 O O . THR A 1 178 ? 10.956 13.880 -6.502 1.00 50.19 178 THR A O 1
ATOM 1390 N N . LEU A 1 179 ? 11.480 12.944 -8.486 1.00 46.31 179 LEU A N 1
ATOM 1391 C CA . LEU A 1 179 ? 12.953 13.043 -8.511 1.00 46.31 179 LEU A CA 1
ATOM 1392 C C . LEU A 1 179 ? 13.593 14.426 -8.169 1.00 46.31 179 LEU A C 1
ATOM 1394 O O . LEU A 1 179 ? 14.737 14.657 -8.540 1.00 46.31 179 LEU A O 1
ATOM 1398 N N . GLY A 1 180 ? 12.936 15.339 -7.445 1.00 47.00 180 GLY A N 1
ATOM 1399 C CA . GLY A 1 180 ? 13.506 16.626 -7.040 1.00 47.00 180 GLY A CA 1
ATOM 1400 C C . GLY A 1 180 ? 12.693 17.517 -6.084 1.00 47.00 180 GLY A C 1
ATOM 1401 O O . GLY A 1 180 ? 12.988 18.705 -6.038 1.00 47.00 180 GLY A O 1
ATOM 1402 N N . GLY A 1 181 ? 11.695 17.041 -5.322 1.00 51.75 181 GLY A N 1
ATOM 1403 C CA . GLY A 1 181 ? 10.915 17.951 -4.457 1.00 51.75 181 GLY A CA 1
ATOM 1404 C C . GLY A 1 181 ? 10.136 17.272 -3.331 1.00 51.75 181 GLY A C 1
ATOM 1405 O O . GLY A 1 181 ? 9.623 16.171 -3.504 1.00 51.75 181 GLY A O 1
ATOM 1406 N N . GLY A 1 182 ? 10.087 17.926 -2.164 1.00 63.53 182 GLY A N 1
ATOM 1407 C CA . GLY A 1 182 ? 9.533 17.386 -0.919 1.00 63.53 182 GLY A CA 1
ATOM 1408 C C . GLY A 1 182 ? 8.054 16.988 -0.982 1.00 63.53 182 GLY A C 1
ATOM 1409 O O . GLY A 1 182 ? 7.283 17.469 -1.809 1.00 63.53 182 GLY A O 1
ATOM 1410 N N . ILE A 1 183 ? 7.656 16.111 -0.060 1.00 72.75 183 ILE A N 1
ATOM 1411 C CA . ILE A 1 183 ? 6.277 15.622 0.081 1.00 72.75 183 ILE A CA 1
ATOM 1412 C C . ILE A 1 183 ? 5.332 16.818 0.349 1.00 72.75 183 ILE A C 1
ATOM 1414 O O . ILE A 1 183 ? 5.600 17.582 1.291 1.00 72.75 183 ILE A O 1
ATOM 1418 N N . PRO A 1 184 ? 4.240 17.009 -0.421 1.00 78.31 184 PRO A N 1
ATOM 1419 C CA . PRO A 1 184 ? 3.323 18.126 -0.205 1.00 78.31 184 PRO A CA 1
ATOM 1420 C C . PRO A 1 184 ? 2.675 18.089 1.192 1.00 78.31 184 PRO A C 1
ATOM 1422 O O . PRO A 1 184 ? 2.523 17.009 1.761 1.00 78.31 184 PRO A O 1
ATOM 1425 N N . PRO A 1 185 ? 2.243 19.235 1.754 1.00 81.81 185 PRO A N 1
ATOM 1426 C CA . PRO A 1 185 ? 1.691 19.292 3.114 1.00 81.81 185 PRO A CA 1
ATOM 1427 C C . PRO A 1 185 ? 0.449 18.428 3.359 1.00 81.81 185 PRO A C 1
ATOM 1429 O O . PRO A 1 185 ? 0.195 18.050 4.495 1.00 81.81 185 PRO A O 1
ATOM 1432 N N . SER A 1 186 ? -0.324 18.121 2.314 1.00 86.56 186 SER A N 1
ATOM 1433 C CA . SER A 1 186 ? -1.534 17.296 2.407 1.00 86.56 186 SER A CA 1
ATOM 1434 C C . SER A 1 186 ? -1.258 15.798 2.564 1.00 86.56 186 SER A C 1
ATOM 1436 O O . SER A 1 186 ? -2.184 15.041 2.859 1.00 86.56 186 SER A O 1
ATOM 1438 N N . TYR A 1 187 ? -0.015 15.360 2.360 1.00 88.31 187 TYR A N 1
ATOM 1439 C CA . TYR A 1 187 ? 0.390 13.966 2.495 1.00 88.31 187 TYR A CA 1
ATOM 1440 C C . TYR A 1 187 ? 0.884 13.661 3.905 1.00 88.31 187 TYR A C 1
ATOM 1442 O O . TYR A 1 187 ? 1.511 14.497 4.561 1.00 88.31 187 TYR A O 1
ATOM 1450 N N . ALA A 1 188 ? 0.636 12.427 4.337 1.00 89.12 188 ALA A N 1
ATOM 1451 C CA . ALA A 1 188 ? 1.156 11.905 5.587 1.00 89.12 188 ALA A CA 1
ATOM 1452 C C . ALA A 1 188 ? 2.690 11.985 5.593 1.00 89.12 188 ALA A C 1
ATOM 1454 O O . ALA A 1 188 ? 3.362 11.611 4.626 1.00 89.12 188 ALA A O 1
ATOM 1455 N N . ARG A 1 189 ? 3.262 12.479 6.693 1.00 89.56 189 ARG A N 1
ATOM 1456 C CA . ARG A 1 189 ? 4.710 12.447 6.916 1.00 89.56 189 ARG A CA 1
ATOM 1457 C C . ARG A 1 189 ? 5.107 11.056 7.376 1.00 89.56 189 AR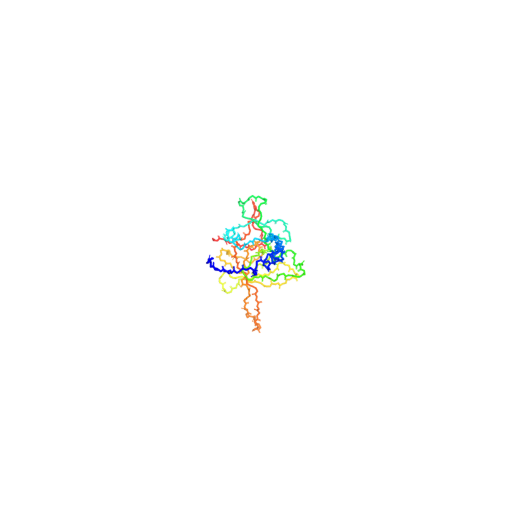G A C 1
ATOM 1459 O O . ARG A 1 189 ? 4.387 10.444 8.158 1.00 89.56 189 ARG A O 1
ATOM 1466 N N . TYR A 1 190 ? 6.257 10.575 6.923 1.00 90.38 190 TYR A N 1
ATOM 1467 C CA . TYR A 1 190 ? 6.745 9.250 7.281 1.00 90.38 190 TYR A CA 1
ATOM 1468 C C . TYR A 1 190 ? 8.272 9.188 7.320 1.00 90.38 190 TYR A C 1
ATOM 1470 O O . TYR A 1 190 ? 8.961 10.065 6.793 1.00 90.38 190 TYR A O 1
ATOM 1478 N N . ARG A 1 191 ? 8.786 8.131 7.947 1.00 88.69 191 ARG A N 1
ATOM 1479 C CA . ARG A 1 191 ? 10.180 7.677 7.873 1.00 88.69 191 ARG A CA 1
ATOM 1480 C C . ARG A 1 191 ? 10.198 6.213 7.443 1.00 88.69 191 ARG A C 1
ATOM 1482 O O . ARG A 1 191 ? 9.211 5.515 7.648 1.00 88.69 191 ARG A O 1
ATOM 1489 N N . VAL A 1 192 ? 11.295 5.778 6.836 1.00 87.38 192 VAL A N 1
ATOM 1490 C CA . VAL A 1 192 ? 11.509 4.384 6.429 1.00 87.38 192 VAL A CA 1
ATOM 1491 C C . VAL A 1 192 ? 12.779 3.893 7.112 1.00 87.38 192 VAL A C 1
ATOM 1493 O O . VAL A 1 192 ? 13.781 4.611 7.080 1.00 87.38 192 VAL A O 1
ATOM 1496 N N . GLU A 1 193 ? 12.708 2.717 7.733 1.00 81.44 193 GLU A N 1
ATOM 1497 C CA . GLU A 1 193 ? 13.839 1.998 8.346 1.00 81.44 193 GLU A CA 1
ATOM 1498 C C . GLU A 1 193 ? 14.443 0.932 7.420 1.00 81.44 193 GLU A C 1
ATOM 1500 O O . GLU A 1 193 ? 13.686 0.272 6.663 1.00 81.44 193 GLU A O 1
#

Foldseek 3Di:
DDDDDDDDDPDDPPPPPPPPPPPPPPP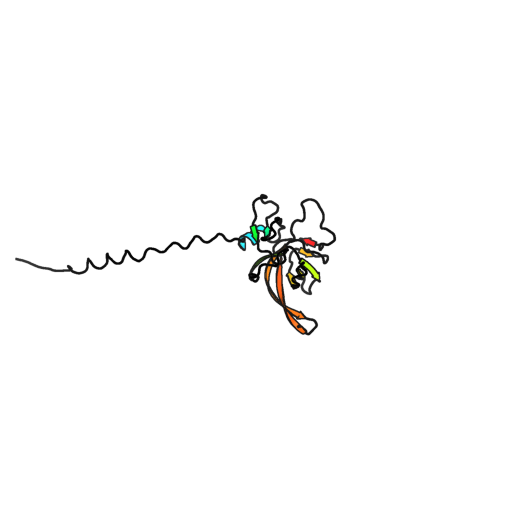DPPPDPDPADDLVVLQVFFAAAAWAFDDDQQWTFIGHPPDDPVDTGTFAADQGPPPDDPPDPDADAFGKHKDAWKWFDAADPDPQWTWIFRNDPVDGATAIEREDFKAWPDTAIAAIFMWGWHAWDWDQDPVRDIDTHTYIYGRHDRHPDDPDDDDDPRHTDIDGD

Secondary structure (DSSP, 8-state):
---------SSSSSSTTSSSSS----PPPPPPPPSS--HHHHHHHHTT---EE-S-SSSEEEE-TTS-TT--EEE-EEESS----TT--PPPTT-EEEE-SEEEEEE-SSTTEEEEEESSTT---EEEEE-SSEEE-S-EEPPPEEEEEEEEEEEE-TTS-EEEEEEEEE-S-S----TT-PPPTTBPPEEE-

pLDDT: mean 78.5, std 18.95, range [33.28, 97.06]